Protein AF-A0A2H1KS12-F1 (afdb_monomer_lite)

Structure (mmCIF, N/CA/C/O backbone):
data_AF-A0A2H1KS12-F1
#
_entry.id   AF-A0A2H1KS12-F1
#
loop_
_atom_site.group_PDB
_atom_site.id
_atom_site.type_symbol
_atom_site.label_atom_id
_atom_site.label_alt_id
_atom_site.label_comp_id
_atom_site.label_asym_id
_atom_site.label_entity_id
_atom_site.label_seq_id
_atom_site.pdbx_PDB_ins_code
_atom_site.Cartn_x
_atom_site.Cartn_y
_atom_site.Cartn_z
_atom_site.occupancy
_atom_site.B_iso_or_equiv
_atom_site.auth_seq_id
_atom_site.auth_comp_id
_atom_site.auth_asym_id
_atom_site.auth_atom_id
_atom_site.pdbx_PDB_model_num
ATOM 1 N N . MET A 1 1 ? -5.986 -21.777 17.115 1.00 66.19 1 MET A N 1
ATOM 2 C CA . MET A 1 1 ? -7.158 -20.959 17.500 1.00 66.19 1 MET A CA 1
ATOM 3 C C . MET A 1 1 ? -6.676 -19.868 18.440 1.00 66.19 1 MET A C 1
ATOM 5 O O . MET A 1 1 ? -5.793 -20.159 19.234 1.00 66.19 1 MET A O 1
ATOM 9 N N . LEU A 1 2 ? -7.206 -18.647 18.327 1.00 82.69 2 LEU A N 1
ATOM 10 C CA . LEU A 1 2 ? -6.746 -17.470 19.086 1.00 82.69 2 LEU A CA 1
ATOM 11 C C . LEU A 1 2 ? -7.191 -17.451 20.563 1.00 82.69 2 LEU A C 1
ATOM 13 O O . LEU A 1 2 ? -6.762 -16.576 21.297 1.00 82.69 2 LEU A O 1
ATOM 17 N N . GLY A 1 3 ? -8.023 -18.404 21.002 1.00 87.94 3 GLY A N 1
ATOM 18 C CA . GLY A 1 3 ? -8.474 -18.482 22.397 1.00 87.94 3 GLY A CA 1
ATOM 19 C C . GLY A 1 3 ? -9.433 -17.360 22.808 1.00 87.94 3 GLY A C 1
ATOM 20 O O . GLY A 1 3 ? -9.468 -17.007 23.978 1.00 87.94 3 GLY A O 1
ATOM 21 N N . LEU A 1 4 ? -10.177 -16.796 21.849 1.00 91.75 4 LEU A N 1
ATOM 22 C CA . LEU A 1 4 ? -11.142 -15.722 22.089 1.00 91.75 4 LEU A CA 1
ATOM 23 C C . LEU A 1 4 ? -12.309 -16.217 22.953 1.00 91.75 4 LEU A C 1
ATOM 25 O O . LEU A 1 4 ? -12.839 -17.306 22.715 1.00 91.75 4 LEU A O 1
ATOM 29 N N . ASP A 1 5 ? -12.724 -15.391 23.908 1.00 93.19 5 ASP A N 1
ATOM 30 C CA . ASP A 1 5 ? -13.954 -15.570 24.674 1.00 93.19 5 ASP A CA 1
ATOM 31 C C . ASP A 1 5 ? -15.160 -15.213 23.782 1.00 93.19 5 ASP A C 1
ATOM 33 O O . ASP A 1 5 ? -15.263 -14.059 23.355 1.00 93.19 5 ASP A O 1
ATOM 37 N N . PRO A 1 6 ? -16.059 -16.162 23.458 1.00 92.38 6 PRO A N 1
ATOM 38 C CA . PRO A 1 6 ? -17.177 -15.914 22.547 1.00 92.38 6 PRO A CA 1
ATOM 39 C C . PRO A 1 6 ? -18.207 -14.916 23.093 1.00 92.38 6 PRO A C 1
ATOM 41 O O . PRO A 1 6 ? -18.980 -14.371 22.304 1.00 92.38 6 PRO A O 1
ATOM 44 N N . ASP A 1 7 ? -18.213 -14.653 24.403 1.00 93.19 7 ASP A N 1
ATOM 45 C CA . ASP A 1 7 ? -19.150 -13.724 25.042 1.00 93.19 7 ASP A CA 1
ATOM 46 C C . ASP A 1 7 ? -18.636 -12.271 25.040 1.00 93.19 7 ASP A C 1
ATOM 48 O O . ASP A 1 7 ? -19.350 -11.348 25.444 1.00 93.19 7 ASP A O 1
ATOM 52 N N . LYS A 1 8 ? -17.404 -12.040 24.565 1.00 93.50 8 LYS A N 1
ATOM 53 C CA . LYS A 1 8 ? -16.763 -10.720 24.520 1.00 93.50 8 LYS A CA 1
ATOM 54 C C . LYS A 1 8 ? -16.547 -10.228 23.096 1.00 93.50 8 LYS A C 1
ATOM 56 O O . LYS A 1 8 ? -16.206 -10.984 22.190 1.00 93.50 8 LYS A O 1
ATOM 61 N N . LYS A 1 9 ? -16.647 -8.909 22.923 1.00 95.69 9 LYS A N 1
ATOM 62 C CA . LYS A 1 9 ? -16.246 -8.236 21.682 1.00 95.69 9 LYS A CA 1
ATOM 63 C C . LYS A 1 9 ? -14.747 -8.363 21.450 1.00 95.69 9 LYS A C 1
ATOM 65 O O . LYS A 1 9 ? -13.971 -8.320 22.402 1.00 95.69 9 LYS A O 1
ATOM 70 N N . THR A 1 10 ? -14.339 -8.483 20.193 1.00 96.50 10 THR A N 1
ATOM 71 C CA . THR A 1 10 ? -12.926 -8.534 19.800 1.00 96.50 10 THR A CA 1
ATOM 72 C C . THR A 1 10 ? -12.442 -7.160 19.355 1.00 96.50 10 THR A C 1
ATOM 74 O O . THR A 1 10 ? -12.885 -6.634 18.336 1.00 96.50 10 THR A O 1
ATOM 77 N N . VAL A 1 11 ? -11.508 -6.584 20.105 1.00 97.06 11 VAL A N 1
ATOM 78 C CA . VAL A 1 11 ? -10.893 -5.283 19.829 1.00 97.06 11 VAL A CA 1
ATOM 79 C C . VAL A 1 11 ? -9.480 -5.515 19.312 1.00 97.06 11 VAL A C 1
ATOM 81 O O . VAL A 1 11 ? -8.649 -6.084 20.017 1.00 97.06 11 VAL A O 1
ATOM 84 N N . LEU A 1 12 ? -9.197 -5.076 18.088 1.00 96.56 12 LEU A N 1
ATOM 85 C CA . LEU A 1 12 ? -7.863 -5.163 17.499 1.00 96.56 12 LEU A CA 1
ATOM 86 C C . LEU A 1 12 ? -7.109 -3.855 17.702 1.00 96.56 12 LEU A C 1
ATOM 88 O O . LEU A 1 12 ? -7.505 -2.839 17.145 1.00 96.56 12 LEU A O 1
ATOM 92 N N . TYR A 1 13 ? -5.991 -3.893 18.418 1.00 94.50 13 TYR A N 1
ATOM 93 C CA . TYR A 1 13 ? -5.024 -2.804 18.468 1.00 94.50 13 TYR A CA 1
ATOM 94 C C . TYR A 1 13 ? -3.883 -3.063 17.479 1.00 94.50 13 TYR A C 1
ATOM 96 O O . TYR A 1 13 ? -3.117 -4.018 17.633 1.00 94.50 13 TYR A O 1
ATOM 104 N N . ALA A 1 14 ? -3.783 -2.222 16.448 1.00 92.94 14 ALA A N 1
ATOM 105 C CA . ALA A 1 14 ? -2.820 -2.354 15.354 1.00 92.94 14 ALA A CA 1
ATOM 106 C C . ALA A 1 14 ? -2.046 -1.040 15.106 1.00 92.94 14 ALA A C 1
ATOM 108 O O . ALA A 1 14 ? -2.235 -0.402 14.065 1.00 92.94 14 ALA A O 1
ATOM 109 N N . PRO A 1 15 ? -1.176 -0.609 16.041 1.00 88.69 15 PRO A N 1
ATOM 110 C CA . PRO A 1 15 ? -0.378 0.600 15.866 1.00 88.69 15 PRO A CA 1
ATOM 111 C C . PRO A 1 15 ? 0.738 0.399 14.833 1.00 88.69 15 PRO A C 1
ATOM 113 O O . PRO A 1 15 ? 1.292 -0.695 14.672 1.00 88.69 15 PRO A O 1
ATOM 116 N N . THR A 1 16 ? 1.124 1.473 14.148 1.00 84.50 16 THR A N 1
ATOM 117 C CA . THR A 1 16 ? 2.264 1.456 13.228 1.00 84.50 16 THR A CA 1
ATOM 118 C C . THR A 1 16 ? 3.591 1.503 13.977 1.00 84.50 16 THR A C 1
ATOM 120 O O . THR A 1 16 ? 3.748 2.094 15.043 1.00 84.50 16 THR A O 1
ATOM 123 N N . TRP A 1 17 ? 4.613 0.881 13.397 1.00 75.38 17 TRP A N 1
ATOM 124 C CA . TRP A 1 17 ? 5.947 0.917 13.979 1.00 75.38 17 TRP A CA 1
ATOM 125 C C . TRP A 1 17 ? 6.603 2.293 13.796 1.00 75.38 17 TRP A C 1
ATOM 127 O O . TRP A 1 17 ? 6.636 2.831 12.688 1.00 75.38 17 TRP A O 1
ATOM 137 N N . ARG A 1 18 ? 7.185 2.830 14.873 1.00 72.94 18 ARG A N 1
ATOM 138 C CA . ARG A 1 18 ? 7.996 4.053 14.853 1.00 72.94 18 ARG A CA 1
ATOM 139 C C . ARG A 1 18 ? 9.480 3.698 14.701 1.00 72.94 18 ARG A C 1
ATOM 141 O O . ARG A 1 18 ? 10.080 3.077 15.579 1.00 72.94 18 ARG A O 1
ATOM 148 N N . GLY A 1 19 ? 10.096 4.075 13.580 1.00 60.28 19 GLY A N 1
ATOM 149 C CA . GLY A 1 19 ? 11.550 3.985 13.426 1.00 60.28 19 GLY A CA 1
ATOM 150 C C . GLY A 1 19 ? 12.076 4.093 11.995 1.00 60.28 19 GLY A C 1
ATOM 151 O O . GLY A 1 19 ? 11.350 3.963 11.008 1.00 60.28 19 GLY A O 1
ATOM 152 N N . ASN A 1 20 ? 13.379 4.343 11.872 1.00 49.44 20 ASN A N 1
ATOM 153 C CA . ASN A 1 20 ? 14.103 4.292 10.600 1.00 49.44 20 ASN A CA 1
ATOM 154 C C . ASN A 1 20 ? 14.914 2.997 10.501 1.00 49.44 20 ASN A C 1
ATOM 156 O O . ASN A 1 20 ? 15.239 2.374 11.514 1.00 49.44 20 ASN A O 1
ATOM 160 N N . LYS A 1 21 ? 15.275 2.583 9.276 1.00 39.09 21 LYS A N 1
ATOM 161 C CA . LYS A 1 21 ? 16.243 1.495 9.056 1.00 39.09 21 LYS A CA 1
ATOM 162 C C . LYS A 1 21 ? 17.562 1.856 9.765 1.00 39.09 21 LYS A C 1
ATOM 164 O O . LYS A 1 21 ? 18.359 2.602 9.212 1.00 39.09 21 LYS A O 1
ATOM 169 N N . GLY A 1 22 ? 17.771 1.350 10.983 1.00 44.28 22 GLY A N 1
ATOM 170 C CA . GLY A 1 22 ? 19.000 1.528 11.773 1.00 44.28 22 GLY A CA 1
ATOM 171 C C . GLY A 1 22 ? 18.852 2.267 13.111 1.00 44.28 22 GLY A C 1
ATOM 172 O O . GLY A 1 22 ? 19.745 2.154 13.942 1.00 44.28 22 GLY A O 1
ATOM 173 N N . SER A 1 23 ? 17.737 2.957 13.364 1.00 44.91 23 SER A N 1
ATOM 174 C CA . SER A 1 23 ? 17.443 3.592 14.658 1.00 44.91 23 SER A CA 1
ATOM 175 C C . SER A 1 23 ? 15.944 3.500 14.943 1.00 44.91 23 SER A C 1
ATOM 177 O O . SER A 1 23 ? 15.133 4.316 14.503 1.00 44.91 23 SER A O 1
ATOM 179 N N . ALA A 1 24 ? 15.552 2.435 15.638 1.00 45.78 24 ALA A N 1
ATOM 180 C CA . ALA A 1 24 ? 14.197 2.307 16.145 1.00 45.78 24 ALA A CA 1
ATOM 181 C C . ALA A 1 24 ? 14.045 3.265 17.330 1.00 45.78 24 ALA A C 1
ATOM 183 O O . ALA A 1 24 ? 14.680 3.061 18.363 1.00 45.78 24 ALA A O 1
ATOM 184 N N . ARG A 1 25 ? 13.213 4.299 17.195 1.00 53.91 25 ARG A N 1
ATOM 185 C CA . ARG A 1 25 ? 12.681 5.020 18.353 1.00 53.91 25 ARG A CA 1
ATOM 186 C C . ARG A 1 25 ? 11.384 4.309 18.726 1.00 53.91 25 ARG A C 1
ATOM 188 O O . ARG A 1 25 ? 10.297 4.736 18.367 1.00 53.91 25 ARG A O 1
ATOM 195 N N . PHE A 1 26 ? 11.534 3.125 19.310 1.00 61.31 26 PHE A N 1
ATOM 196 C CA . PHE A 1 26 ? 10.412 2.366 19.841 1.00 61.31 26 PHE A CA 1
ATOM 197 C C . PHE A 1 26 ? 10.079 2.945 21.215 1.00 61.31 26 PHE A C 1
ATOM 199 O O . PHE A 1 26 ? 10.889 2.826 22.134 1.00 61.31 26 PHE A O 1
ATOM 206 N N . ASP A 1 27 ? 8.933 3.612 21.330 1.00 69.19 27 ASP A N 1
ATOM 207 C CA . ASP A 1 27 ? 8.445 4.126 22.608 1.00 69.19 27 ASP A CA 1
ATOM 208 C C . ASP A 1 27 ? 7.790 2.982 23.395 1.00 69.19 27 ASP A C 1
ATOM 210 O O . ASP A 1 27 ? 6.579 2.766 23.349 1.00 69.19 27 ASP A O 1
ATOM 214 N N . ALA A 1 28 ? 8.641 2.175 24.034 1.00 70.06 28 ALA A N 1
ATOM 215 C CA . ALA A 1 28 ? 8.208 1.045 24.848 1.00 70.06 28 ALA A CA 1
ATOM 216 C C . ALA A 1 28 ? 7.307 1.502 26.003 1.00 70.06 28 ALA A C 1
ATOM 218 O O . ALA A 1 28 ? 6.314 0.842 26.283 1.00 70.06 28 ALA A O 1
ATOM 219 N N . GLU A 1 29 ? 7.611 2.651 26.615 1.00 74.94 29 GLU A N 1
ATOM 220 C CA . GLU A 1 29 ? 6.835 3.197 27.731 1.00 74.94 29 GLU A CA 1
ATOM 221 C C . GLU A 1 29 ? 5.419 3.583 27.301 1.00 74.94 29 GLU A C 1
ATOM 223 O O . GLU A 1 29 ? 4.462 3.309 28.025 1.00 74.94 29 GLU A O 1
ATOM 228 N N . GLN A 1 30 ? 5.261 4.213 26.131 1.00 78.69 30 GLN A N 1
ATOM 229 C CA . GLN A 1 30 ? 3.931 4.514 25.606 1.00 78.69 30 GLN A CA 1
ATOM 230 C C . GLN A 1 30 ? 3.158 3.231 25.297 1.00 78.69 30 GLN A C 1
ATOM 232 O O . GLN A 1 30 ? 2.009 3.104 25.709 1.00 78.69 30 GLN A O 1
ATOM 237 N N . LEU A 1 31 ? 3.794 2.249 24.651 1.00 78.25 31 LEU A N 1
ATOM 238 C CA . LEU A 1 31 ? 3.130 0.981 24.353 1.00 78.25 31 LEU A CA 1
ATOM 239 C C . LEU A 1 31 ? 2.707 0.231 25.626 1.00 78.25 31 LEU A C 1
ATOM 241 O O . LEU A 1 31 ? 1.622 -0.341 25.659 1.00 78.25 31 LEU A O 1
ATOM 245 N N . GLU A 1 32 ? 3.536 0.228 26.670 1.00 78.44 32 GLU A N 1
ATOM 246 C CA . GLU A 1 32 ? 3.195 -0.365 27.968 1.00 78.44 32 GLU A CA 1
ATOM 247 C C . GLU A 1 32 ? 1.988 0.333 28.611 1.00 78.44 32 GLU A C 1
ATOM 249 O O . GLU A 1 32 ? 1.081 -0.345 29.094 1.00 78.44 32 GLU A O 1
ATOM 254 N N . LYS A 1 33 ? 1.920 1.672 28.561 1.00 83.19 33 LYS A N 1
ATOM 255 C CA . LYS A 1 33 ? 0.755 2.444 29.043 1.00 83.19 33 LYS A CA 1
ATOM 256 C C . LYS A 1 33 ? -0.513 2.139 28.251 1.00 83.19 33 LYS A C 1
ATOM 258 O O . LYS A 1 33 ? -1.595 2.029 28.836 1.00 83.19 33 LYS A O 1
ATOM 263 N N . ASP A 1 34 ? -0.387 1.998 26.935 1.00 85.19 34 ASP A N 1
ATOM 264 C CA . ASP A 1 34 ? -1.503 1.637 26.063 1.00 85.19 34 ASP A CA 1
ATOM 265 C C . ASP A 1 34 ? -2.008 0.237 26.402 1.00 85.19 34 ASP A C 1
ATOM 267 O O . ASP A 1 34 ? -3.204 0.044 26.598 1.00 85.19 34 ASP A O 1
ATOM 271 N N . ILE A 1 35 ? -1.095 -0.728 26.534 1.00 82.94 35 ILE A N 1
ATOM 272 C CA . ILE A 1 35 ? -1.399 -2.107 26.926 1.00 82.94 35 ILE A CA 1
ATOM 273 C C . ILE A 1 35 ? -2.111 -2.138 28.281 1.00 82.94 35 ILE A C 1
ATOM 275 O O . ILE A 1 35 ? -3.193 -2.719 28.368 1.00 82.94 35 ILE A O 1
ATOM 279 N N . ASP A 1 36 ? -1.572 -1.467 29.305 1.00 85.62 36 ASP A N 1
ATOM 280 C CA . ASP A 1 36 ? -2.198 -1.382 30.633 1.00 85.62 36 ASP A CA 1
ATOM 281 C C . ASP A 1 36 ? -3.618 -0.809 30.547 1.00 85.62 36 ASP A C 1
ATOM 283 O O . ASP A 1 36 ? -4.560 -1.346 31.132 1.00 85.62 36 ASP A O 1
ATOM 287 N N . SER A 1 37 ? -3.807 0.245 29.755 1.00 88.31 37 SER A N 1
ATOM 288 C CA . SER A 1 37 ? -5.120 0.863 29.558 1.00 88.31 37 SER A CA 1
ATOM 289 C C . SER A 1 37 ? -6.098 -0.074 28.850 1.00 88.31 37 SER A C 1
ATOM 291 O O . SER A 1 37 ? -7.245 -0.203 29.278 1.00 88.31 37 SER A O 1
ATOM 293 N N . LEU A 1 38 ? -5.646 -0.779 27.814 1.00 88.50 38 LEU A N 1
ATOM 294 C CA . LEU A 1 38 ? -6.475 -1.711 27.053 1.00 88.50 38 LEU A CA 1
ATOM 295 C C . LEU A 1 38 ? -6.851 -2.958 27.862 1.00 88.50 38 LEU A C 1
ATOM 297 O O . LEU A 1 38 ? -7.950 -3.475 27.679 1.00 88.50 38 LEU A O 1
ATOM 301 N N . THR A 1 39 ? -6.015 -3.411 28.803 1.00 86.56 39 THR A N 1
ATOM 302 C CA . THR A 1 39 ? -6.363 -4.551 29.679 1.00 86.56 39 THR A CA 1
ATOM 303 C C . THR A 1 39 ? -7.588 -4.291 30.566 1.00 86.56 39 THR A C 1
ATOM 305 O O . THR A 1 39 ? -8.219 -5.237 31.039 1.00 86.56 39 THR A O 1
ATOM 308 N N . LYS A 1 40 ? -7.964 -3.018 30.761 1.00 86.94 40 LYS A N 1
ATOM 309 C CA . LYS A 1 40 ? -9.145 -2.595 31.534 1.00 86.94 40 LYS A CA 1
ATOM 310 C C . LYS A 1 40 ? -10.453 -2.751 30.751 1.00 86.94 40 LYS A C 1
ATOM 312 O O . LYS A 1 40 ? -11.528 -2.619 31.336 1.00 86.94 40 LYS A O 1
ATOM 317 N N . LEU A 1 41 ? -10.384 -3.018 29.446 1.00 89.94 41 LEU A N 1
ATOM 318 C CA . LEU A 1 41 ? -11.556 -3.253 28.608 1.00 89.94 41 LEU A CA 1
ATOM 319 C C . LEU A 1 41 ? -12.184 -4.615 28.915 1.00 89.94 41 LEU A C 1
ATOM 321 O O . LEU A 1 41 ? -11.498 -5.631 29.029 1.00 89.94 41 LEU A O 1
ATOM 325 N N . ASN A 1 42 ? -13.515 -4.670 28.942 1.00 90.31 42 ASN A N 1
ATOM 326 C CA . ASN A 1 42 ? -14.243 -5.939 28.977 1.00 90.31 42 ASN A CA 1
ATOM 327 C C . ASN A 1 42 ? -14.371 -6.541 27.563 1.00 90.31 42 ASN A C 1
ATOM 329 O O . ASN A 1 42 ? -15.469 -6.699 27.033 1.00 90.31 42 ASN A O 1
ATOM 333 N N . ALA A 1 43 ? -13.233 -6.838 26.934 1.00 93.19 43 ALA A N 1
ATOM 334 C CA . ALA A 1 43 ? -13.138 -7.298 25.550 1.00 93.19 43 ALA A CA 1
ATOM 335 C C . ALA A 1 43 ? -12.018 -8.337 25.374 1.00 93.19 43 ALA A C 1
ATOM 337 O O . ALA A 1 43 ? -11.103 -8.429 26.193 1.00 93.19 43 ALA A O 1
ATOM 338 N N . ASN A 1 44 ? -12.065 -9.096 24.279 1.00 94.19 44 ASN A N 1
ATOM 339 C CA . ASN A 1 44 ? -10.887 -9.784 23.762 1.00 94.19 44 ASN A CA 1
ATOM 340 C C . ASN A 1 44 ? -9.986 -8.735 23.105 1.00 94.19 44 ASN A C 1
ATOM 342 O O . ASN A 1 44 ? -10.274 -8.284 21.996 1.00 94.19 44 ASN A O 1
ATOM 346 N N . VAL A 1 45 ? -8.911 -8.330 23.776 1.00 93.62 45 VAL A N 1
ATOM 347 C CA . VAL A 1 45 ? -7.949 -7.384 23.201 1.00 93.62 45 VAL A CA 1
ATOM 348 C C . VAL A 1 45 ? -6.898 -8.162 22.426 1.00 93.62 45 VAL A C 1
ATOM 350 O O . VAL A 1 45 ? -6.151 -8.955 22.996 1.00 93.62 45 VAL A O 1
ATOM 353 N N . VAL A 1 46 ? -6.837 -7.929 21.120 1.00 93.31 46 VAL A N 1
ATOM 354 C CA . VAL A 1 46 ? -5.852 -8.524 20.222 1.00 93.31 46 VAL A CA 1
ATOM 355 C C . VAL A 1 46 ? -4.836 -7.462 19.831 1.00 93.31 46 VAL A C 1
ATOM 357 O O . VAL A 1 46 ? -5.212 -6.406 19.333 1.00 93.31 46 VAL A O 1
ATOM 360 N N . PHE A 1 47 ? -3.550 -7.738 20.017 1.00 90.06 47 PHE A N 1
ATOM 361 C CA . PHE A 1 47 ? -2.472 -6.821 19.660 1.00 90.06 47 PHE A CA 1
ATOM 362 C C . PHE A 1 47 ? -1.709 -7.316 18.430 1.00 90.06 47 PHE A C 1
ATOM 364 O O . PHE A 1 47 ? -0.964 -8.299 18.488 1.00 90.06 47 PHE A O 1
ATOM 371 N N . GLN A 1 48 ? -1.874 -6.613 17.307 1.00 88.00 48 GLN A N 1
ATOM 372 C CA . GLN A 1 48 ? -1.158 -6.896 16.065 1.00 88.00 48 GLN A CA 1
ATOM 373 C C . GLN A 1 48 ? 0.173 -6.145 16.052 1.00 88.00 48 GLN A C 1
ATOM 375 O O . GLN A 1 48 ? 0.307 -5.051 15.505 1.00 88.00 48 GLN A O 1
ATOM 380 N N . ALA A 1 49 ? 1.185 -6.761 16.650 1.00 73.31 49 ALA A N 1
ATOM 381 C CA . ALA A 1 49 ? 2.530 -6.213 16.668 1.00 73.31 49 ALA A CA 1
ATOM 382 C C . ALA A 1 49 ? 3.255 -6.430 15.333 1.00 73.31 49 ALA A C 1
ATOM 384 O O . ALA A 1 49 ? 3.256 -7.526 14.764 1.00 73.31 49 ALA A O 1
ATOM 385 N N . HIS A 1 50 ? 4.013 -5.429 14.885 1.00 72.50 50 HIS A N 1
ATOM 386 C CA . HIS A 1 50 ? 5.028 -5.667 13.865 1.00 72.50 50 HIS A CA 1
ATOM 387 C C . HIS A 1 50 ? 6.118 -6.607 14.422 1.00 72.50 50 HIS A C 1
ATOM 389 O O . HIS A 1 50 ? 6.533 -6.480 15.574 1.00 72.50 50 HIS A O 1
ATOM 395 N N . HIS A 1 51 ? 6.650 -7.523 13.608 1.00 65.38 51 HIS A N 1
ATOM 396 C CA . HIS A 1 51 ? 7.623 -8.541 14.047 1.00 65.38 51 HIS A CA 1
ATOM 397 C C . HIS A 1 51 ? 8.884 -7.978 14.739 1.00 65.38 51 HIS A C 1
ATOM 399 O O . HIS A 1 51 ? 9.525 -8.670 15.531 1.00 65.38 51 HIS A O 1
ATOM 405 N N . ILE A 1 52 ? 9.253 -6.726 14.446 1.00 63.47 52 ILE A N 1
ATOM 406 C CA . ILE A 1 52 ? 10.347 -6.009 15.124 1.00 63.47 52 ILE A CA 1
ATOM 407 C C . ILE A 1 52 ? 9.944 -5.608 16.549 1.00 63.47 52 ILE A C 1
ATOM 409 O O . ILE A 1 52 ? 10.758 -5.747 17.463 1.00 63.47 52 ILE A O 1
ATOM 413 N N . MET A 1 53 ? 8.698 -5.161 16.744 1.00 66.00 53 MET A N 1
ATOM 414 C CA . MET A 1 53 ? 8.158 -4.785 18.053 1.00 66.00 53 MET A CA 1
ATOM 415 C C . MET A 1 53 ? 8.175 -5.994 18.974 1.00 66.00 53 MET A C 1
ATOM 417 O O . MET A 1 53 ? 8.788 -5.892 20.024 1.00 66.00 53 MET A O 1
ATOM 421 N N . LEU A 1 54 ? 7.681 -7.157 18.514 1.00 67.25 54 LEU A N 1
ATOM 422 C CA . LEU A 1 54 ? 7.667 -8.430 19.263 1.00 67.25 54 LEU A CA 1
ATOM 423 C C . LEU A 1 54 ? 9.017 -8.822 19.885 1.00 67.25 54 LEU A C 1
ATOM 425 O O . LEU A 1 54 ? 9.047 -9.552 20.868 1.00 67.25 54 LEU A O 1
ATOM 429 N N . ARG A 1 55 ? 10.151 -8.370 19.329 1.00 66.81 55 ARG A N 1
ATOM 430 C CA . ARG A 1 55 ? 11.484 -8.643 19.899 1.00 66.81 55 ARG A CA 1
ATOM 431 C C . ARG A 1 55 ? 11.806 -7.801 21.132 1.00 66.81 55 ARG A C 1
ATOM 433 O O . ARG A 1 55 ? 12.598 -8.256 21.945 1.00 66.81 55 ARG A O 1
ATOM 440 N N . HIS A 1 56 ? 11.231 -6.608 21.229 1.00 63.19 56 HIS A N 1
ATOM 441 C CA . HIS A 1 56 ? 11.496 -5.620 22.280 1.00 63.19 56 HIS A CA 1
ATOM 442 C C . HIS A 1 56 ? 10.561 -5.773 23.479 1.00 63.19 56 HIS A C 1
ATOM 444 O O . HIS A 1 56 ? 10.790 -5.165 24.512 1.00 63.19 56 HIS A O 1
ATOM 450 N N . ILE A 1 57 ? 9.523 -6.591 23.332 1.00 63.75 57 ILE A N 1
ATOM 451 C CA . ILE A 1 57 ? 8.434 -6.727 24.298 1.00 63.75 57 ILE A CA 1
ATOM 452 C C . ILE A 1 57 ? 8.290 -8.169 24.814 1.00 63.75 57 ILE A C 1
ATOM 454 O O . ILE A 1 57 ? 7.313 -8.509 25.461 1.00 63.75 57 ILE A O 1
ATOM 458 N N . LYS A 1 58 ? 9.283 -9.033 24.551 1.00 62.62 58 LYS A N 1
ATOM 459 C CA . LYS A 1 58 ? 9.257 -10.459 24.929 1.00 62.62 58 LYS A CA 1
ATOM 460 C C . LYS A 1 58 ? 9.057 -10.717 26.424 1.00 62.62 58 LYS A C 1
ATOM 462 O O . LYS A 1 58 ? 8.566 -11.787 26.764 1.00 62.62 58 LYS A O 1
ATOM 467 N N . ASP A 1 59 ? 9.449 -9.765 27.264 1.00 62.84 59 ASP A N 1
ATOM 468 C CA . ASP A 1 59 ? 9.431 -9.885 28.723 1.00 62.84 59 ASP A CA 1
ATOM 469 C C . ASP A 1 59 ? 8.312 -9.045 29.376 1.00 62.84 59 ASP A C 1
ATOM 471 O O . ASP A 1 59 ? 8.275 -8.918 30.598 1.00 62.84 59 ASP A O 1
ATOM 475 N N . VAL A 1 60 ? 7.403 -8.462 28.580 1.00 62.72 60 VAL A N 1
ATOM 476 C CA . VAL A 1 60 ? 6.252 -7.700 29.088 1.00 62.72 60 VAL A CA 1
ATOM 477 C C . VAL A 1 60 ? 5.142 -8.675 29.487 1.00 62.72 60 VAL A C 1
ATOM 479 O O . VAL A 1 60 ? 4.760 -9.543 28.703 1.00 62.72 60 VAL A O 1
ATOM 482 N N . ASP A 1 61 ? 4.613 -8.536 30.705 1.00 63.12 61 ASP A N 1
ATOM 483 C CA . ASP A 1 61 ? 3.384 -9.224 31.104 1.00 63.12 61 ASP A CA 1
ATOM 484 C C . ASP A 1 61 ? 2.190 -8.516 30.460 1.00 63.12 61 ASP A C 1
ATOM 486 O O . ASP A 1 61 ? 1.792 -7.421 30.849 1.00 63.12 61 ASP A O 1
ATOM 490 N N . TYR A 1 62 ? 1.646 -9.142 29.426 1.00 66.00 62 TYR A N 1
ATOM 491 C CA . TYR A 1 62 ? 0.520 -8.625 28.657 1.00 66.00 62 TYR A CA 1
ATOM 492 C C . TYR A 1 62 ? -0.839 -8.852 29.316 1.00 66.00 62 TYR A C 1
ATOM 494 O O . TYR A 1 62 ? -1.864 -8.483 28.732 1.00 66.00 62 TYR A O 1
ATOM 502 N N . GLY A 1 63 ? -0.877 -9.506 30.480 1.00 69.25 63 GLY A N 1
ATOM 503 C CA . GLY A 1 63 ? -2.118 -9.895 31.133 1.00 69.25 63 GLY A CA 1
ATOM 504 C C . GLY A 1 63 ? -3.022 -10.699 30.193 1.00 69.25 63 GLY A C 1
ATOM 505 O O . GLY A 1 63 ? -2.695 -11.813 29.790 1.00 69.25 63 GLY A O 1
ATOM 506 N N . SER A 1 64 ? -4.178 -10.128 29.848 1.00 75.75 64 SER A N 1
ATOM 507 C CA . SER A 1 64 ? -5.210 -10.736 28.998 1.00 75.75 64 SER A CA 1
ATOM 508 C C . SER A 1 64 ? -5.086 -10.426 27.497 1.00 75.75 64 SER A C 1
ATOM 510 O O . SER A 1 64 ? -5.949 -10.858 26.730 1.00 75.75 64 SER A O 1
ATOM 512 N N . ILE A 1 65 ? -4.057 -9.693 27.049 1.00 86.00 65 ILE A N 1
ATOM 513 C CA . ILE A 1 65 ? -3.897 -9.357 25.625 1.00 86.00 65 ILE A CA 1
ATOM 514 C C . ILE A 1 65 ? -3.440 -10.574 24.818 1.00 86.00 65 ILE A C 1
ATOM 516 O O . ILE A 1 65 ? -2.494 -11.284 25.159 1.00 86.00 65 ILE A O 1
ATOM 520 N N . ILE A 1 66 ? -4.094 -10.770 23.679 1.00 88.75 66 ILE A N 1
ATOM 521 C CA . ILE A 1 66 ? -3.843 -11.859 22.744 1.00 88.75 66 ILE A CA 1
ATOM 522 C C . ILE A 1 66 ? -2.932 -11.350 21.630 1.00 88.75 66 ILE A C 1
ATOM 524 O O . ILE A 1 66 ? -3.283 -10.432 20.892 1.00 88.75 66 ILE A O 1
ATOM 528 N N . VAL A 1 67 ? -1.772 -11.978 21.457 1.00 87.56 67 VAL A N 1
ATOM 529 C CA . VAL A 1 67 ? -0.881 -11.714 20.320 1.00 87.56 67 VAL A CA 1
ATOM 530 C C . VAL A 1 67 ? -1.078 -12.818 19.277 1.00 87.56 67 VAL A C 1
ATOM 532 O O . VAL A 1 67 ? -0.774 -13.981 19.567 1.00 87.56 67 VAL A O 1
ATOM 535 N N . PRO A 1 68 ? -1.579 -12.506 18.066 1.00 88.00 68 PRO A N 1
ATOM 536 C CA . PRO A 1 68 ? -1.755 -13.506 17.023 1.00 88.00 68 PRO A CA 1
ATOM 537 C C . PRO A 1 68 ? -0.419 -14.159 16.640 1.00 88.00 68 PRO A C 1
ATOM 539 O O . PRO A 1 68 ? 0.597 -13.468 16.515 1.00 88.00 68 PRO A O 1
ATOM 542 N N . PRO A 1 69 ? -0.381 -15.485 16.417 1.00 84.44 69 PRO A N 1
ATOM 543 C CA . PRO A 1 69 ? 0.827 -16.131 15.931 1.00 84.44 69 PRO A CA 1
ATOM 544 C C . PRO A 1 69 ? 1.135 -15.674 14.493 1.00 84.44 69 PRO A C 1
ATOM 546 O O . PRO A 1 69 ? 0.206 -15.387 13.736 1.00 84.44 69 PRO A O 1
ATOM 549 N N . PRO A 1 70 ? 2.412 -15.694 14.055 1.00 82.12 70 PRO A N 1
ATOM 550 C CA . PRO A 1 70 ? 2.812 -15.219 12.723 1.00 82.12 70 PRO A CA 1
ATOM 551 C C . PRO A 1 70 ? 2.131 -15.918 11.537 1.00 82.12 70 PRO A C 1
ATOM 553 O O . PRO A 1 70 ? 2.209 -15.433 10.415 1.00 82.12 70 PRO A O 1
ATOM 556 N N . SER A 1 71 ? 1.515 -17.079 11.765 1.00 86.56 71 SER A N 1
ATOM 557 C CA . SER A 1 71 ? 0.779 -17.836 10.754 1.00 86.56 71 SER A CA 1
ATOM 558 C C . SER A 1 71 ? -0.629 -17.301 10.480 1.00 86.56 71 SER A C 1
ATOM 560 O O . SER A 1 71 ? -1.247 -17.746 9.520 1.00 86.56 71 SER A O 1
ATOM 562 N N . VAL A 1 72 ? -1.168 -16.418 11.329 1.00 88.31 72 VAL A N 1
ATOM 563 C CA . VAL A 1 72 ? -2.498 -15.830 11.122 1.00 88.31 72 VAL A CA 1
ATOM 564 C C . VAL A 1 72 ? -2.405 -14.738 10.066 1.00 88.31 72 VAL A C 1
ATOM 566 O O . VAL A 1 72 ? -1.643 -13.782 10.207 1.00 88.31 72 VAL A O 1
ATOM 569 N N . VAL A 1 73 ? -3.200 -14.882 9.007 1.00 89.75 73 VAL A N 1
ATOM 570 C CA . VAL A 1 73 ? -3.309 -13.885 7.940 1.00 89.75 73 VAL A CA 1
ATOM 571 C C . VAL A 1 73 ? -4.137 -12.703 8.444 1.00 89.75 73 VAL A C 1
ATOM 573 O O . VAL A 1 73 ? -5.211 -12.892 9.013 1.00 89.75 73 VAL A O 1
ATOM 576 N N . THR A 1 74 ? -3.668 -11.475 8.212 1.00 90.56 74 THR A N 1
ATOM 577 C CA . THR A 1 74 ? -4.331 -10.249 8.691 1.00 90.56 74 THR A CA 1
ATOM 578 C C . THR A 1 74 ? -5.803 -10.175 8.279 1.00 90.56 74 THR A C 1
ATOM 580 O O . THR A 1 74 ? -6.649 -9.890 9.116 1.00 90.56 74 THR A O 1
ATOM 583 N N . ASN A 1 75 ? -6.140 -10.485 7.025 1.00 90.06 75 ASN A N 1
ATOM 584 C CA . ASN A 1 75 ? -7.523 -10.423 6.541 1.00 90.06 75 ASN A CA 1
ATOM 585 C C . ASN A 1 75 ? -8.440 -11.449 7.230 1.00 90.06 75 ASN A C 1
ATOM 587 O O . ASN A 1 75 ? -9.605 -11.152 7.477 1.00 90.06 75 ASN A O 1
ATOM 591 N N . GLU A 1 76 ? -7.921 -12.627 7.595 1.00 92.12 76 GLU A N 1
ATOM 592 C CA . GLU A 1 76 ? -8.674 -13.606 8.392 1.00 92.12 76 GLU A CA 1
ATOM 593 C C . GLU A 1 76 ? -8.888 -13.109 9.824 1.00 92.12 76 GLU A C 1
ATOM 595 O O . GLU A 1 76 ? -9.965 -13.294 10.389 1.00 92.12 76 GLU A O 1
ATOM 600 N N . LEU A 1 77 ? -7.888 -12.437 10.404 1.00 93.81 77 LEU A N 1
ATOM 601 C CA . LEU A 1 77 ? -8.030 -11.803 11.710 1.00 93.81 77 LEU A CA 1
ATOM 602 C C . LEU A 1 77 ? -9.105 -10.711 11.677 1.00 93.81 77 LEU A C 1
ATOM 604 O O . LEU A 1 77 ? -9.988 -10.711 12.527 1.00 93.81 77 LEU A O 1
ATOM 608 N N . LEU A 1 78 ? -9.077 -9.818 10.682 1.00 95.31 78 LEU A N 1
ATOM 609 C CA . LEU A 1 78 ? -10.058 -8.735 10.547 1.00 95.31 78 LEU A CA 1
ATOM 610 C C . LEU A 1 78 ? -11.506 -9.249 10.469 1.00 95.31 78 LEU A C 1
ATOM 612 O O . LEU A 1 78 ? -12.416 -8.569 10.939 1.00 95.31 78 LEU A O 1
ATOM 616 N N . ALA A 1 79 ? -11.732 -10.464 9.957 1.00 93.50 79 ALA A N 1
ATOM 617 C CA . ALA A 1 79 ? -13.065 -11.065 9.889 1.00 93.50 79 ALA A CA 1
ATOM 618 C C . ALA A 1 79 ? -13.701 -11.309 11.273 1.00 93.50 79 ALA A C 1
ATOM 620 O O . ALA A 1 79 ? -14.926 -11.251 11.404 1.00 93.50 79 ALA A O 1
ATOM 621 N N . VAL A 1 80 ? -12.889 -11.547 12.310 1.00 94.75 80 VAL A N 1
ATOM 622 C CA . VAL A 1 80 ? -13.361 -11.799 13.686 1.00 94.75 80 VAL A CA 1
ATOM 623 C C . VAL A 1 80 ? -13.272 -10.573 14.598 1.00 94.75 80 VAL A C 1
ATOM 625 O O . VAL A 1 80 ? -13.634 -10.656 15.766 1.00 94.75 80 VAL A O 1
ATOM 628 N N . VAL A 1 81 ? -12.807 -9.433 14.085 1.00 97.19 81 VAL A N 1
ATOM 629 C CA . VAL A 1 81 ? -12.669 -8.184 14.847 1.00 97.19 81 VAL A CA 1
ATOM 630 C C . VAL A 1 81 ? -13.994 -7.433 14.867 1.00 97.19 81 VAL A C 1
ATOM 632 O O . VAL A 1 81 ? -14.639 -7.279 13.833 1.00 97.19 81 VAL A O 1
ATOM 635 N N . ASP A 1 82 ? -14.409 -6.955 16.037 1.00 97.69 82 ASP A N 1
ATOM 636 C CA . ASP A 1 82 ? -15.600 -6.124 16.236 1.00 97.69 82 ASP A CA 1
ATOM 637 C C . ASP A 1 82 ? -15.286 -4.625 16.217 1.00 97.69 82 ASP A C 1
ATOM 639 O O . ASP A 1 82 ? -16.145 -3.843 15.824 1.00 97.69 82 ASP A O 1
ATOM 643 N N . LEU A 1 83 ? -14.075 -4.224 16.616 1.00 98.12 83 LEU A N 1
ATOM 644 C CA . LEU A 1 83 ? -13.613 -2.834 16.611 1.00 98.12 83 LEU A CA 1
ATOM 645 C C . LEU A 1 83 ? -12.112 -2.770 16.315 1.00 98.12 83 LEU A C 1
ATOM 647 O O . LEU A 1 83 ? -11.329 -3.515 16.908 1.00 98.12 83 LEU A O 1
ATOM 651 N N . LEU A 1 84 ? -11.706 -1.854 15.437 1.00 98.25 84 LEU A N 1
ATOM 652 C CA . LEU A 1 84 ? -10.301 -1.590 15.125 1.00 98.25 84 LEU A CA 1
ATOM 653 C C . LEU A 1 84 ? -9.811 -0.324 15.840 1.00 98.25 84 LEU A C 1
ATOM 655 O O . LEU A 1 84 ? -10.388 0.746 15.676 1.00 98.25 84 LEU A O 1
ATOM 659 N N . ILE A 1 85 ? -8.701 -0.433 16.561 1.00 97.38 85 ILE A N 1
ATOM 660 C CA . ILE A 1 85 ? -7.887 0.683 17.041 1.00 97.38 85 ILE A CA 1
ATOM 661 C C . ILE A 1 85 ? -6.638 0.738 16.163 1.00 97.38 85 ILE A C 1
ATOM 663 O O . ILE A 1 85 ? -5.838 -0.202 16.135 1.00 97.38 85 ILE A O 1
ATOM 667 N N . SER A 1 86 ? -6.463 1.839 15.445 1.00 94.75 86 SER A N 1
ATOM 668 C CA . SER A 1 86 ? -5.341 2.041 14.525 1.00 94.75 86 SER A CA 1
ATOM 669 C C . SER A 1 86 ? -4.838 3.477 14.627 1.00 94.75 86 SER A C 1
ATOM 671 O O . SER A 1 86 ? -5.550 4.357 15.095 1.00 94.75 86 SER A O 1
ATOM 673 N N . ASP A 1 87 ? -3.617 3.734 14.175 1.00 91.56 87 ASP A N 1
ATOM 674 C CA . ASP A 1 87 ? -3.069 5.085 14.058 1.00 91.56 87 ASP A CA 1
ATOM 675 C C . ASP A 1 87 ? -3.037 5.531 12.582 1.00 91.56 87 ASP A C 1
ATOM 677 O O . ASP A 1 87 ? -4.079 5.872 12.016 1.00 91.56 87 ASP A O 1
ATOM 681 N N . TYR A 1 88 ? -1.873 5.452 11.938 1.00 89.62 88 TYR A N 1
ATOM 682 C CA . TYR A 1 88 ? -1.586 5.825 10.552 1.00 89.62 88 TYR A CA 1
ATOM 683 C C . TYR A 1 88 ? -1.475 4.601 9.625 1.00 89.62 88 TYR A C 1
ATOM 685 O O . TYR A 1 88 ? -1.012 4.710 8.489 1.00 89.62 88 TYR A O 1
ATOM 693 N N . SER A 1 89 ? -1.850 3.413 10.110 1.00 89.81 89 SER A N 1
ATOM 694 C CA . SER A 1 89 ? -1.805 2.169 9.335 1.00 89.81 89 SER A CA 1
ATOM 695 C C . SER A 1 89 ? -2.831 2.171 8.206 1.00 89.81 89 SER A C 1
ATOM 697 O O . SER A 1 89 ? -3.981 2.544 8.412 1.00 89.81 89 SER A O 1
ATOM 699 N N . SER A 1 90 ? -2.468 1.641 7.037 1.00 92.69 90 SER A N 1
ATOM 700 C CA . SER A 1 90 ? -3.419 1.416 5.941 1.00 92.69 90 SER A CA 1
ATOM 701 C C . SER A 1 90 ? -4.467 0.340 6.253 1.00 92.69 90 SER A C 1
ATOM 703 O O . SER A 1 90 ? -5.430 0.214 5.507 1.00 92.69 90 SER A O 1
ATOM 705 N N . ILE A 1 91 ? -4.316 -0.415 7.348 1.00 94.50 91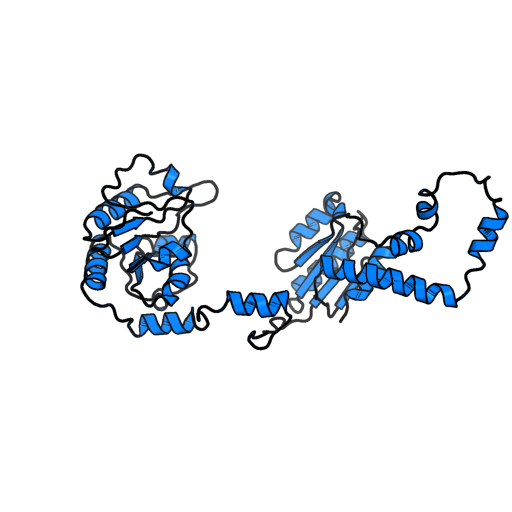 ILE A N 1
ATOM 706 C CA . ILE A 1 91 ? -5.231 -1.504 7.727 1.00 94.50 91 ILE A CA 1
ATOM 707 C C . ILE A 1 91 ? -6.681 -1.037 7.918 1.00 94.50 91 ILE A C 1
ATOM 709 O O . ILE A 1 91 ? -7.610 -1.826 7.756 1.00 94.50 91 ILE A O 1
ATOM 713 N N . PHE A 1 92 ? -6.905 0.244 8.239 1.00 95.56 92 PHE A N 1
ATOM 714 C CA . PHE A 1 92 ? -8.268 0.757 8.357 1.00 95.56 92 PHE A CA 1
ATOM 715 C C . PHE A 1 92 ? -8.988 0.778 7.000 1.00 95.56 92 PHE A C 1
ATOM 717 O O . PHE A 1 92 ? -10.206 0.630 6.987 1.00 95.56 92 PHE A O 1
ATOM 724 N N . PHE A 1 93 ? -8.271 0.905 5.872 1.00 95.75 93 PHE A N 1
ATOM 725 C CA . PHE A 1 93 ? -8.877 0.793 4.542 1.00 95.75 93 PHE A CA 1
ATOM 726 C C . PHE A 1 93 ? -9.437 -0.610 4.312 1.00 95.75 93 PHE A C 1
ATOM 728 O O . PHE A 1 93 ? -10.582 -0.735 3.894 1.00 95.75 93 PHE A O 1
ATOM 735 N N . ASP A 1 94 ? -8.683 -1.651 4.677 1.00 94.69 94 ASP A N 1
ATOM 736 C CA . ASP A 1 94 ? -9.146 -3.040 4.577 1.00 94.69 94 ASP A CA 1
ATOM 737 C C . ASP A 1 94 ? -10.348 -3.296 5.505 1.00 94.69 94 ASP A C 1
ATOM 739 O O . ASP A 1 94 ? -11.277 -4.033 5.173 1.00 94.69 94 ASP A O 1
ATOM 743 N N . PHE A 1 95 ? -10.354 -2.670 6.687 1.00 96.56 95 PHE A N 1
ATOM 744 C CA . PHE A 1 95 ? -11.420 -2.849 7.670 1.00 96.56 95 PHE A CA 1
ATOM 745 C C . PHE A 1 95 ? -12.699 -2.060 7.348 1.00 96.56 95 PHE A C 1
ATOM 747 O O . PHE A 1 95 ? -13.775 -2.461 7.796 1.00 96.56 95 PHE A O 1
ATOM 754 N N . LEU A 1 96 ? -12.628 -0.993 6.538 1.00 95.62 96 LEU A N 1
ATOM 755 C CA . LEU A 1 96 ? -13.797 -0.205 6.111 1.00 95.62 96 LEU A CA 1
ATOM 756 C C . LEU A 1 96 ? -14.875 -1.066 5.439 1.00 95.62 96 LEU A C 1
ATOM 758 O O . LEU A 1 96 ? -16.065 -0.782 5.592 1.00 95.62 96 LEU A O 1
ATOM 762 N N . ALA A 1 97 ? -14.488 -2.132 4.732 1.00 92.62 97 ALA A N 1
ATOM 763 C CA . ALA A 1 97 ? -15.421 -3.057 4.087 1.00 92.62 97 ALA A CA 1
ATOM 764 C C . ALA A 1 97 ? -16.365 -3.755 5.088 1.00 92.62 97 ALA A C 1
ATOM 766 O O . ALA A 1 97 ? -17.465 -4.167 4.727 1.00 92.62 97 ALA A O 1
ATOM 767 N N . THR A 1 98 ? -15.975 -3.853 6.363 1.00 93.81 98 THR A N 1
ATOM 768 C CA . THR A 1 98 ? -16.783 -4.507 7.405 1.00 93.81 98 THR A CA 1
ATOM 769 C C . THR A 1 98 ? -17.926 -3.635 7.932 1.00 93.81 98 THR A C 1
ATOM 771 O O . THR A 1 98 ? -18.864 -4.162 8.529 1.00 93.81 98 THR A O 1
ATOM 774 N N . GLY A 1 99 ? -17.843 -2.308 7.767 1.00 95.12 99 GLY A N 1
ATOM 775 C CA . GLY A 1 99 ? -18.777 -1.357 8.379 1.00 95.12 99 GLY A CA 1
ATOM 776 C C . GLY A 1 99 ? -18.724 -1.312 9.914 1.00 95.12 99 GLY A C 1
ATOM 777 O O . GLY A 1 99 ? -19.652 -0.804 10.542 1.00 95.12 99 GLY A O 1
ATOM 778 N N . LYS A 1 100 ? -17.672 -1.863 10.528 1.00 97.31 100 LYS A N 1
ATOM 779 C CA . LYS A 1 100 ? -17.472 -1.914 11.984 1.00 97.31 100 LYS A CA 1
ATOM 780 C C . LYS A 1 100 ? -16.696 -0.689 12.496 1.00 97.31 100 LYS A C 1
ATOM 782 O O . LYS A 1 100 ? -15.986 -0.049 11.714 1.00 97.31 100 LYS A O 1
ATOM 787 N N . PRO A 1 101 ? -16.818 -0.336 13.788 1.00 98.00 101 PRO A N 1
ATOM 788 C CA . PRO A 1 101 ? -16.201 0.867 14.339 1.00 98.00 101 PRO A CA 1
ATOM 789 C C . PRO A 1 101 ? -14.672 0.866 14.217 1.00 98.00 101 PRO A C 1
ATOM 791 O O . PRO A 1 101 ? -14.007 -0.148 14.437 1.00 98.00 101 PRO A O 1
ATOM 794 N N . ILE A 1 102 ? -14.128 2.044 13.905 1.00 98.31 102 ILE A N 1
ATOM 795 C CA . ILE A 1 102 ? -12.692 2.336 13.851 1.00 98.31 102 ILE A CA 1
ATOM 796 C C . ILE A 1 102 ? -12.428 3.498 14.806 1.00 98.31 102 ILE A C 1
ATOM 798 O O . ILE A 1 102 ? -13.091 4.526 14.696 1.00 98.31 102 ILE A O 1
ATOM 802 N N . VAL A 1 103 ? -11.465 3.349 15.712 1.00 98.06 103 VAL A N 1
ATOM 803 C CA . VAL A 1 103 ? -10.963 4.425 16.575 1.00 98.06 103 VAL A CA 1
ATOM 804 C C . VAL A 1 103 ? -9.536 4.755 16.155 1.00 98.06 103 VAL A C 1
ATOM 806 O O . VAL A 1 103 ? -8.661 3.884 16.160 1.00 98.06 103 VAL A O 1
ATOM 809 N N . HIS A 1 104 ? -9.293 6.015 15.802 1.00 97.56 104 HIS A N 1
ATOM 810 C CA . HIS A 1 104 ? -7.958 6.491 15.461 1.00 97.56 104 HIS A CA 1
ATOM 811 C C . HIS A 1 104 ? -7.241 7.023 16.700 1.00 97.56 104 HIS A C 1
ATOM 813 O O . HIS A 1 104 ? -7.588 8.092 17.205 1.00 97.56 104 HIS A O 1
ATOM 819 N N . TYR A 1 105 ? -6.228 6.297 17.173 1.00 95.56 105 TYR A N 1
ATOM 820 C CA . TYR A 1 105 ? -5.432 6.697 18.332 1.00 95.56 105 TYR A CA 1
ATOM 821 C C . TYR A 1 105 ? -4.164 7.436 17.892 1.00 95.56 105 TYR A C 1
ATOM 823 O O . TYR A 1 105 ? -3.159 6.822 17.540 1.00 95.56 105 TYR A O 1
ATOM 831 N N . LEU A 1 106 ? -4.229 8.769 17.859 1.00 94.00 106 LEU A N 1
ATOM 832 C CA . LEU A 1 106 ? -3.209 9.642 17.260 1.00 94.00 106 LEU A CA 1
ATOM 833 C C . LEU A 1 106 ? -2.463 10.456 18.329 1.00 94.00 106 LEU A C 1
ATOM 835 O O . LEU A 1 106 ? -2.419 11.687 18.266 1.00 94.00 106 LEU A O 1
ATOM 839 N N . TYR A 1 107 ? -1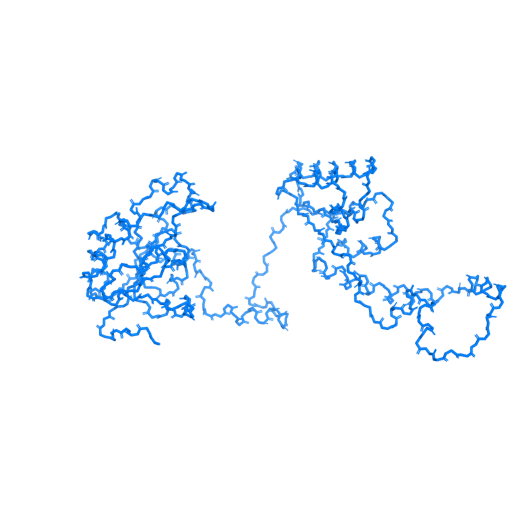.904 9.774 19.330 1.00 90.00 107 TYR A N 1
ATOM 840 C CA . TYR A 1 107 ? -1.229 10.394 20.481 1.00 90.00 107 TYR A CA 1
ATOM 841 C C . TYR A 1 107 ? -0.002 11.248 20.102 1.00 90.00 107 TYR A C 1
ATOM 843 O O . TYR A 1 107 ? 0.371 12.156 20.841 1.00 90.00 107 TYR A O 1
ATOM 851 N N . ASP A 1 108 ? 0.608 10.993 18.941 1.00 89.31 108 ASP A N 1
ATOM 852 C CA . ASP A 1 108 ? 1.840 11.627 18.455 1.00 89.31 108 ASP A CA 1
ATOM 853 C C . ASP A 1 108 ? 1.676 12.356 17.108 1.00 89.31 108 ASP A C 1
ATOM 855 O O . ASP A 1 108 ? 2.646 12.512 16.365 1.00 89.31 108 ASP A O 1
ATOM 859 N N . TYR A 1 109 ? 0.458 12.810 16.786 1.00 89.88 109 TYR A N 1
ATOM 860 C CA . TYR A 1 109 ? 0.108 13.372 15.471 1.00 89.88 109 TYR A CA 1
ATOM 861 C C . TYR A 1 109 ? 1.088 14.412 14.931 1.00 89.88 109 TYR A C 1
ATOM 863 O O . TYR A 1 109 ? 1.548 14.278 13.799 1.00 89.88 109 TYR A O 1
ATOM 871 N N . ASP A 1 110 ? 1.411 15.436 15.722 1.00 88.12 110 ASP A N 1
ATOM 872 C CA . ASP A 1 110 ? 2.250 16.541 15.249 1.00 88.12 110 ASP A CA 1
ATOM 873 C C . ASP A 1 110 ? 3.671 16.056 14.924 1.00 88.12 110 ASP A C 1
ATOM 875 O O . ASP A 1 110 ? 4.214 16.379 13.867 1.00 88.12 110 ASP A O 1
ATOM 879 N N . ALA A 1 111 ? 4.237 15.198 15.781 1.00 86.12 111 ALA A N 1
ATOM 880 C CA . ALA A 1 111 ? 5.559 14.614 15.575 1.00 86.12 111 ALA A CA 1
ATOM 881 C C . ALA A 1 111 ? 5.586 13.666 14.364 1.00 86.12 111 ALA A C 1
ATOM 883 O O . ALA A 1 111 ? 6.526 13.698 13.567 1.00 86.12 111 ALA A O 1
ATOM 884 N N . TYR A 1 112 ? 4.546 12.843 14.192 1.00 85.50 112 TYR A N 1
ATOM 885 C CA . TYR A 1 112 ? 4.442 11.937 13.049 1.00 85.50 112 TYR A CA 1
ATOM 886 C C . TYR A 1 112 ? 4.302 12.708 11.731 1.00 85.50 112 TYR A C 1
ATOM 888 O O . TYR A 1 112 ? 4.978 12.387 10.750 1.00 85.50 112 TYR A O 1
ATOM 896 N N . ALA A 1 113 ? 3.459 13.745 11.706 1.00 87.19 113 ALA A N 1
ATOM 897 C CA . ALA A 1 113 ? 3.247 14.583 10.532 1.00 87.19 113 ALA A CA 1
ATOM 898 C C . ALA A 1 113 ? 4.531 15.306 10.099 1.00 87.19 113 ALA A C 1
ATOM 900 O O . ALA A 1 113 ? 4.812 15.372 8.903 1.00 87.19 113 ALA A O 1
ATOM 901 N N . GLU A 1 114 ? 5.326 15.796 11.053 1.00 85.94 114 GLU A N 1
ATOM 902 C CA . GLU A 1 114 ? 6.609 16.449 10.777 1.00 85.94 114 GLU A CA 1
ATOM 903 C C . GLU A 1 114 ? 7.670 15.463 10.255 1.00 85.94 114 GLU A C 1
ATOM 905 O O . GLU A 1 114 ? 8.385 15.775 9.301 1.00 85.94 114 GLU A O 1
ATOM 910 N N . GLU A 1 115 ? 7.767 14.260 10.833 1.00 82.06 115 GLU A N 1
ATOM 911 C CA . GLU A 1 115 ? 8.796 13.281 10.450 1.00 82.06 115 GLU A CA 1
ATOM 912 C C . GLU A 1 115 ? 8.470 12.547 9.137 1.00 82.06 115 GLU A C 1
ATOM 914 O O . GLU A 1 115 ? 9.365 12.281 8.328 1.00 82.06 115 GLU A O 1
ATOM 919 N N . ARG A 1 116 ? 7.206 12.156 8.938 1.00 79.56 116 ARG A N 1
ATOM 920 C CA . ARG A 1 116 ? 6.790 11.221 7.874 1.00 79.56 116 ARG A CA 1
ATOM 921 C C . ARG A 1 116 ? 5.905 11.840 6.807 1.00 79.56 116 ARG A C 1
ATOM 923 O O . ARG A 1 116 ? 5.832 11.292 5.706 1.00 79.56 116 ARG A O 1
ATOM 930 N N . GLY A 1 117 ? 5.255 12.957 7.120 1.00 83.19 117 GLY A N 1
ATOM 931 C CA . GLY A 1 117 ? 4.133 13.455 6.340 1.00 83.19 117 GLY A CA 1
ATOM 932 C C . GLY A 1 117 ? 2.895 12.567 6.485 1.00 83.19 117 GLY A C 1
ATOM 933 O O . GLY A 1 117 ? 2.954 11.420 6.931 1.00 83.19 117 GLY A O 1
ATOM 934 N N . LEU A 1 118 ? 1.749 13.114 6.096 1.00 85.81 118 LEU A N 1
ATOM 935 C CA . LEU A 1 118 ? 0.466 12.422 6.127 1.00 85.81 118 LEU A CA 1
ATOM 936 C C . LEU A 1 118 ? -0.149 12.428 4.735 1.00 85.81 118 LEU A C 1
ATOM 938 O O . LEU A 1 118 ? -0.080 13.423 4.017 1.00 85.81 118 LEU A O 1
ATOM 942 N N . LEU A 1 119 ? -0.748 11.298 4.364 1.00 84.50 119 LEU A N 1
ATOM 943 C CA . LEU A 1 119 ? -1.471 11.166 3.099 1.00 84.50 119 LEU A CA 1
ATOM 944 C C . LEU A 1 119 ? -2.904 11.695 3.188 1.00 84.50 119 LEU A C 1
ATOM 946 O O . LEU A 1 119 ? -3.471 12.053 2.161 1.00 84.50 119 LEU A O 1
ATOM 950 N N . LEU A 1 120 ? -3.479 11.702 4.392 1.00 89.44 120 LEU A N 1
ATOM 951 C CA . LEU A 1 120 ? -4.859 12.087 4.661 1.00 89.44 120 LEU A CA 1
ATOM 952 C C . LEU A 1 120 ? -4.924 13.114 5.786 1.00 89.44 120 LEU A C 1
ATOM 954 O O . LEU A 1 120 ? -4.184 13.014 6.771 1.00 89.44 120 LEU A O 1
ATOM 958 N N . ASP A 1 121 ? -5.875 14.033 5.674 1.00 89.81 121 ASP A N 1
ATOM 959 C CA . ASP A 1 121 ? -6.257 14.924 6.762 1.00 89.81 121 ASP A CA 1
ATOM 960 C C . ASP A 1 121 ? -7.107 14.188 7.813 1.00 89.81 121 ASP A C 1
ATOM 962 O O . ASP A 1 121 ? -7.883 13.279 7.508 1.00 89.81 121 ASP A O 1
ATOM 966 N N . LYS A 1 122 ? -7.059 14.642 9.076 1.00 91.06 122 LYS A N 1
ATOM 967 C CA . LYS A 1 122 ? -7.909 14.111 10.171 1.00 91.06 122 LYS A CA 1
ATOM 968 C C . LYS A 1 122 ? -9.409 14.114 9.836 1.00 91.06 122 LYS A C 1
ATOM 970 O O . LYS A 1 122 ? -10.173 13.285 10.334 1.00 91.06 122 LYS A O 1
ATOM 975 N N . SER A 1 123 ? -9.853 15.068 9.018 1.00 91.19 123 SER A N 1
ATOM 976 C CA . SER A 1 123 ? -11.249 15.187 8.584 1.00 91.19 123 SER A CA 1
ATOM 977 C C . SER A 1 123 ? -11.690 14.035 7.673 1.00 91.19 123 SER A C 1
ATOM 979 O O . SER A 1 123 ? -12.887 13.752 7.598 1.00 91.19 123 SER A O 1
ATOM 981 N N . GLU A 1 124 ? -10.739 13.353 7.031 1.00 92.94 124 GLU A N 1
ATOM 982 C CA . GLU A 1 124 ? -10.971 12.253 6.094 1.00 92.94 124 GLU A CA 1
ATOM 983 C C . GLU A 1 124 ? -10.995 10.879 6.769 1.00 92.94 124 GLU A C 1
ATOM 985 O O . GLU A 1 124 ? -11.508 9.925 6.186 1.00 92.94 124 GLU A O 1
ATOM 990 N N . LEU A 1 125 ? -10.466 10.771 7.992 1.00 95.31 125 LEU A N 1
ATOM 991 C CA . LEU A 1 125 ? -10.414 9.513 8.733 1.00 95.31 125 LEU A CA 1
ATOM 992 C C . LEU A 1 125 ? -11.816 9.082 9.210 1.00 95.31 125 LEU A C 1
ATOM 994 O O . LEU A 1 125 ? -12.529 9.903 9.799 1.00 95.31 125 LEU A O 1
ATOM 998 N N . PRO A 1 126 ? -12.239 7.824 8.992 1.00 96.00 126 PRO A N 1
ATOM 999 C CA . PRO A 1 126 ? -13.509 7.315 9.508 1.00 96.00 126 PRO A CA 1
ATOM 1000 C C . PRO A 1 126 ? -13.497 7.219 11.040 1.00 96.00 126 PRO A C 1
ATOM 1002 O O . PRO A 1 126 ? -12.487 6.879 11.635 1.00 96.00 126 PRO A O 1
ATOM 1005 N N . GLY A 1 127 ? -14.637 7.469 11.686 1.00 95.62 127 GLY A N 1
ATOM 1006 C CA . GLY A 1 127 ? -14.763 7.297 13.137 1.00 95.62 127 GLY A CA 1
ATOM 1007 C C . GLY A 1 127 ? -14.075 8.378 13.994 1.00 95.62 127 GLY A C 1
ATOM 1008 O O . GLY A 1 127 ? -13.623 9.413 13.474 1.00 95.62 127 GLY A O 1
ATOM 1009 N N . PRO A 1 128 ? -14.081 8.185 15.327 1.00 96.94 128 PRO A N 1
ATOM 1010 C CA . PRO A 1 128 ? -13.493 9.105 16.296 1.00 96.94 128 PRO A CA 1
ATOM 1011 C C . PRO A 1 128 ? -11.962 9.108 16.258 1.00 96.94 128 PRO A C 1
ATOM 1013 O O . PRO A 1 128 ? -11.311 8.111 15.941 1.00 96.94 128 PRO A O 1
ATOM 1016 N N . ILE A 1 129 ? -11.396 10.254 16.634 1.00 97.25 129 ILE A N 1
ATOM 1017 C CA . ILE A 1 129 ? -9.961 10.451 16.835 1.00 97.25 129 ILE A CA 1
ATOM 1018 C C . ILE A 1 129 ? -9.752 10.784 18.307 1.00 97.25 129 ILE A C 1
ATOM 1020 O O . ILE A 1 129 ? -10.365 11.725 18.809 1.00 97.25 129 ILE A O 1
ATOM 1024 N N . VAL A 1 130 ? -8.870 10.039 18.962 1.00 97.00 130 VAL A N 1
ATOM 1025 C CA . VAL A 1 130 ? -8.507 10.201 20.375 1.00 97.00 130 VAL A CA 1
ATOM 1026 C C . VAL A 1 130 ? -6.993 10.340 20.497 1.00 97.00 130 VAL A C 1
ATOM 1028 O O . VAL A 1 130 ? -6.250 9.828 19.652 1.00 97.00 130 VAL A O 1
ATOM 1031 N N . THR A 1 131 ? -6.515 11.055 21.513 1.00 94.69 131 THR A N 1
ATOM 1032 C CA . THR A 1 131 ? -5.072 11.312 21.700 1.00 94.69 131 THR A CA 1
ATOM 1033 C C . THR A 1 131 ? -4.558 10.857 23.058 1.00 94.69 131 THR A C 1
ATOM 1035 O O . THR A 1 131 ? -3.346 10.786 23.257 1.00 94.69 131 THR A O 1
ATOM 1038 N N . THR A 1 132 ? -5.449 10.473 23.972 1.00 92.88 132 THR A N 1
ATOM 1039 C CA . THR A 1 132 ? -5.089 9.933 25.289 1.00 92.88 132 THR A CA 1
ATOM 1040 C C . THR A 1 132 ? -5.634 8.520 25.493 1.00 92.88 132 THR A C 1
ATOM 1042 O O . THR A 1 132 ? -6.634 8.129 24.891 1.00 92.88 132 THR A O 1
ATOM 1045 N N . SER A 1 133 ? -4.977 7.736 26.349 1.00 92.00 133 SER A N 1
ATOM 1046 C CA . SER A 1 133 ? -5.406 6.365 26.650 1.00 92.00 133 SER A CA 1
ATOM 1047 C C . SER A 1 133 ? -6.760 6.331 27.382 1.00 92.00 133 SER A C 1
ATOM 1049 O O . SER A 1 133 ? -7.545 5.411 27.170 1.00 92.00 133 SER A O 1
ATOM 1051 N N . ASP A 1 134 ? -7.078 7.360 28.177 1.00 92.94 134 ASP A N 1
ATOM 1052 C CA . ASP A 1 134 ? -8.374 7.491 28.858 1.00 92.94 134 ASP A CA 1
ATOM 1053 C C . ASP A 1 134 ? -9.521 7.720 27.860 1.00 92.94 134 ASP A C 1
ATOM 1055 O O . ASP A 1 134 ? -10.553 7.050 27.933 1.00 92.94 134 ASP A O 1
ATOM 1059 N N . GLU A 1 135 ? -9.329 8.621 26.888 1.00 96.00 135 GLU A N 1
ATOM 1060 C CA . GLU A 1 135 ? -10.280 8.827 25.788 1.00 96.00 135 GLU A CA 1
ATOM 1061 C C . GLU A 1 135 ? -10.450 7.555 24.955 1.00 96.00 135 GLU A C 1
ATOM 1063 O O . GLU A 1 135 ? -11.571 7.203 24.594 1.00 96.00 135 GLU A O 1
ATOM 1068 N N . LEU A 1 136 ? -9.352 6.841 24.683 1.00 95.50 136 LEU A N 1
ATOM 1069 C CA . LEU A 1 136 ? -9.382 5.580 23.949 1.00 95.50 136 LEU A CA 1
ATOM 1070 C C . LEU A 1 136 ? -10.254 4.537 24.653 1.00 95.50 136 LEU A C 1
ATOM 1072 O O . LEU A 1 136 ? -11.135 3.951 24.027 1.00 95.50 136 LEU A O 1
ATOM 1076 N N . VAL A 1 137 ? -10.046 4.320 25.952 1.00 95.06 137 VAL A N 1
ATOM 1077 C CA . VAL A 1 137 ? -10.839 3.358 26.732 1.00 95.06 137 VAL A CA 1
ATOM 1078 C C . VAL A 1 137 ? -12.310 3.774 26.789 1.00 95.06 137 VAL A C 1
ATOM 1080 O O . VAL A 1 137 ? -13.192 2.927 26.625 1.00 95.06 137 VAL A O 1
ATOM 1083 N N . ALA A 1 138 ? -12.592 5.062 26.999 1.00 95.81 138 ALA A N 1
ATOM 1084 C CA . ALA A 1 138 ? -13.958 5.577 27.027 1.00 95.81 138 ALA A CA 1
ATOM 1085 C C . ALA A 1 138 ? -14.682 5.350 25.690 1.00 95.81 138 ALA A C 1
ATOM 1087 O O . ALA A 1 138 ? -15.802 4.836 25.676 1.00 95.81 138 ALA A O 1
ATOM 1088 N N . GLU A 1 139 ? -14.025 5.665 24.574 1.00 96.56 139 GLU A N 1
ATOM 1089 C CA . GLU A 1 139 ? -14.614 5.555 23.242 1.00 96.56 139 GLU A CA 1
ATOM 1090 C C . GLU A 1 139 ? -14.808 4.097 22.813 1.00 96.56 139 GLU A C 1
ATOM 1092 O O . GLU A 1 139 ? -15.849 3.742 22.262 1.00 96.56 139 GLU A O 1
ATOM 1097 N N . VAL A 1 140 ? -13.858 3.212 23.129 1.00 96.25 140 VAL A N 1
ATOM 1098 C CA . VAL A 1 140 ? -14.007 1.773 22.859 1.00 96.25 140 VAL A CA 1
ATOM 1099 C C . VAL A 1 140 ? -15.179 1.192 23.648 1.00 96.25 140 VAL A C 1
ATOM 1101 O O . VAL A 1 140 ? -15.990 0.463 23.077 1.00 96.25 140 VAL A O 1
ATOM 1104 N N . ASN A 1 141 ? -15.320 1.530 24.934 1.00 95.12 141 ASN A N 1
ATOM 1105 C CA . ASN A 1 141 ? -16.462 1.080 25.737 1.00 95.12 141 ASN A CA 1
ATOM 1106 C C . ASN A 1 141 ? -17.792 1.604 25.177 1.00 95.12 141 ASN A C 1
ATOM 1108 O O . ASN A 1 141 ? -18.756 0.849 25.095 1.00 95.12 141 ASN A O 1
ATOM 1112 N N . HIS A 1 142 ? -17.842 2.866 24.745 1.00 95.06 142 HIS A N 1
ATOM 1113 C CA . HIS A 1 142 ? -19.032 3.447 24.126 1.00 95.06 142 HIS A CA 1
ATOM 1114 C C . HIS A 1 142 ? -19.416 2.719 22.828 1.00 95.06 142 HIS A C 1
ATOM 1116 O O . HIS A 1 142 ? -20.560 2.296 22.672 1.00 95.06 142 HIS A O 1
ATOM 1122 N N . LEU A 1 143 ? -18.459 2.504 21.922 1.00 95.69 143 LEU A N 1
ATOM 1123 C CA . LEU A 1 143 ? -18.706 1.882 20.616 1.00 95.69 143 LEU A CA 1
ATOM 1124 C C . LEU A 1 143 ? -18.975 0.373 20.679 1.00 95.69 143 LEU A C 1
ATOM 1126 O O . LEU A 1 143 ? -19.477 -0.194 19.708 1.00 95.69 143 LEU A O 1
ATOM 1130 N N . THR A 1 144 ? -18.634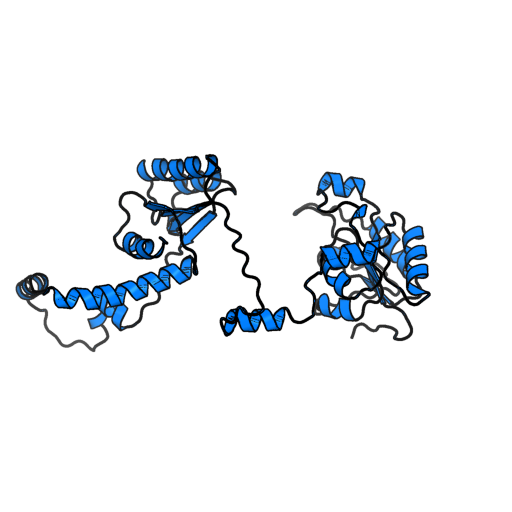 -0.284 21.790 1.00 93.62 144 THR A N 1
ATOM 1131 C CA . THR A 1 144 ? -18.869 -1.723 22.000 1.00 93.62 144 THR A CA 1
ATOM 1132 C C . THR A 1 144 ? -20.072 -2.030 22.892 1.00 93.62 144 THR A C 1
ATOM 1134 O O . THR A 1 144 ? -20.471 -3.194 22.958 1.00 93.62 144 THR A O 1
ATOM 1137 N N . ALA A 1 145 ? -20.666 -1.022 23.544 1.00 90.94 145 ALA A N 1
ATOM 1138 C CA . ALA A 1 145 ? -21.813 -1.194 24.437 1.00 90.94 145 ALA A CA 1
ATOM 1139 C C . ALA A 1 145 ? -23.097 -1.605 23.699 1.00 90.94 145 ALA A C 1
ATOM 1141 O O . ALA A 1 145 ? -23.847 -2.443 24.196 1.00 90.94 145 ALA A O 1
ATOM 1142 N N . ASP A 1 146 ? -23.326 -1.047 22.509 1.00 89.69 146 ASP A N 1
ATOM 1143 C CA . ASP A 1 146 ? -24.543 -1.236 21.720 1.00 89.69 146 ASP A CA 1
ATOM 1144 C C . ASP A 1 146 ? -24.231 -1.634 20.268 1.00 89.69 146 ASP A C 1
ATOM 1146 O O . ASP A 1 146 ? -23.081 -1.700 19.827 1.00 89.69 146 ASP A O 1
ATOM 1150 N N . MET A 1 147 ? -25.283 -1.906 19.493 1.00 90.19 147 MET A N 1
ATOM 1151 C CA . MET A 1 147 ? -25.167 -2.123 18.051 1.00 90.19 147 MET A CA 1
ATOM 1152 C C . MET A 1 147 ? -24.651 -0.858 17.352 1.00 90.19 147 MET A C 1
ATOM 1154 O O . MET A 1 147 ? -25.376 0.126 17.200 1.00 90.19 147 MET A O 1
ATOM 1158 N N . TYR A 1 148 ? -23.406 -0.908 16.878 1.00 94.69 148 TYR A N 1
ATOM 1159 C CA . TYR A 1 148 ? -22.802 0.180 16.117 1.00 94.69 148 TYR A CA 1
ATOM 1160 C C . TYR A 1 148 ? -23.531 0.424 14.791 1.00 94.69 148 TYR A C 1
ATOM 1162 O O . TYR A 1 148 ? -23.847 -0.506 14.048 1.00 94.69 148 TYR A O 1
ATOM 1170 N N . THR A 1 149 ? -23.746 1.699 14.470 1.00 94.88 149 THR A N 1
ATOM 1171 C CA . THR A 1 149 ? -24.228 2.141 13.160 1.00 94.88 149 THR A CA 1
ATOM 1172 C C . THR A 1 149 ? -23.257 3.184 12.606 1.00 94.88 149 THR A C 1
ATOM 1174 O O . THR A 1 149 ? -23.090 4.224 13.245 1.00 94.88 149 THR A O 1
ATOM 1177 N N . PRO A 1 150 ? -22.649 2.962 11.423 1.00 95.44 150 PRO A N 1
ATOM 1178 C CA . PRO A 1 150 ? -21.775 3.942 10.790 1.00 95.44 150 PRO A CA 1
ATOM 1179 C C . PRO A 1 150 ? -22.467 5.288 10.599 1.00 95.44 150 PRO A C 1
ATOM 1181 O O . PRO A 1 150 ? -23.564 5.351 10.024 1.00 95.44 150 PRO A O 1
ATOM 1184 N N . ASP A 1 151 ? -21.801 6.351 11.045 1.00 95.44 151 ASP A N 1
ATOM 1185 C CA . ASP A 1 151 ? -22.235 7.723 10.824 1.00 95.44 151 ASP A CA 1
ATOM 1186 C C . ASP A 1 151 ? -21.941 8.182 9.384 1.00 95.44 151 ASP A C 1
ATOM 1188 O O . ASP A 1 151 ? -21.369 7.466 8.556 1.00 95.44 151 ASP A O 1
ATOM 1192 N N . GLU A 1 152 ? -22.346 9.407 9.065 1.00 95.69 152 GLU A N 1
ATOM 1193 C CA . GLU A 1 152 ? -22.143 9.962 7.729 1.00 95.69 152 GLU A CA 1
ATOM 1194 C C . GLU A 1 152 ? -20.651 10.167 7.399 1.00 95.69 152 GLU A C 1
ATOM 1196 O O . GLU A 1 152 ? -20.247 10.032 6.244 1.00 95.69 152 GLU A O 1
ATOM 1201 N N . LYS A 1 153 ? -19.799 10.458 8.394 1.00 95.31 153 LYS A N 1
ATOM 1202 C CA . LYS A 1 153 ? -18.351 10.607 8.178 1.00 95.31 153 LYS A CA 1
ATOM 1203 C C . LYS A 1 153 ? -17.739 9.277 7.744 1.00 95.31 153 LYS A C 1
ATOM 1205 O O . LYS A 1 153 ? -17.009 9.241 6.753 1.00 95.31 153 LYS A O 1
ATOM 1210 N N . TYR A 1 154 ? -18.086 8.197 8.437 1.00 97.25 154 TYR A N 1
ATOM 1211 C CA . TYR A 1 154 ? -17.660 6.842 8.122 1.00 97.25 154 TYR A CA 1
ATOM 1212 C C . TYR A 1 154 ? -18.140 6.424 6.731 1.00 97.25 154 TYR A C 1
ATOM 1214 O O . TYR A 1 154 ? -17.342 5.962 5.918 1.00 97.25 154 TYR A O 1
ATOM 1222 N N . ARG A 1 155 ? -19.423 6.636 6.407 1.00 95.94 155 ARG A N 1
ATOM 1223 C CA . ARG A 1 155 ? -19.977 6.265 5.090 1.00 95.94 155 ARG A CA 1
ATOM 1224 C C . ARG A 1 155 ? -19.321 7.020 3.941 1.00 95.94 155 ARG A C 1
ATOM 1226 O O . ARG A 1 155 ? -19.062 6.421 2.901 1.00 95.94 155 ARG A O 1
ATOM 1233 N N . ARG A 1 156 ? -18.992 8.304 4.120 1.00 95.56 156 ARG A N 1
ATOM 1234 C CA . ARG A 1 156 ? -18.213 9.058 3.123 1.00 95.56 156 ARG A CA 1
ATOM 1235 C C . ARG A 1 156 ? -16.822 8.468 2.917 1.00 95.56 156 ARG A C 1
ATOM 1237 O O . ARG A 1 156 ? -16.391 8.360 1.773 1.00 95.56 156 ARG A O 1
ATOM 1244 N N . ALA A 1 157 ? -16.134 8.079 3.990 1.00 96.06 157 ALA A N 1
ATOM 1245 C CA . ALA A 1 157 ? -14.838 7.414 3.886 1.00 96.06 157 ALA A CA 1
ATOM 1246 C C . ALA A 1 157 ? -14.965 6.063 3.162 1.00 96.06 157 ALA A C 1
ATOM 1248 O O . ALA A 1 157 ? -14.200 5.796 2.241 1.00 96.06 157 ALA A O 1
ATOM 1249 N N . GLN A 1 158 ? -15.978 5.257 3.489 1.00 95.31 158 GLN A N 1
ATOM 1250 C CA . GLN A 1 158 ? -16.247 3.984 2.814 1.00 95.31 158 GLN A CA 1
ATOM 1251 C C . GLN A 1 158 ? -16.526 4.178 1.314 1.00 95.31 158 GLN A C 1
ATOM 1253 O O . GLN A 1 158 ? -15.901 3.526 0.484 1.00 95.31 158 GLN A O 1
ATOM 1258 N N . ALA A 1 159 ? -17.381 5.137 0.947 1.00 95.00 159 ALA A N 1
ATOM 1259 C CA . ALA A 1 159 ? -17.678 5.456 -0.451 1.00 95.00 159 ALA A CA 1
ATOM 1260 C C . ALA A 1 159 ? -16.468 6.026 -1.212 1.00 95.00 159 ALA A C 1
ATOM 1262 O O . ALA A 1 159 ? -16.359 5.849 -2.423 1.00 95.00 159 ALA A O 1
ATOM 1263 N N . LYS A 1 160 ? -15.562 6.722 -0.519 1.00 95.19 160 LYS A N 1
ATOM 1264 C CA . LYS A 1 160 ? -14.343 7.277 -1.114 1.00 95.19 160 LYS A CA 1
ATOM 1265 C C . LYS A 1 160 ? -13.263 6.216 -1.314 1.00 95.19 160 LYS A C 1
ATOM 1267 O O . LYS A 1 160 ? -12.605 6.218 -2.350 1.00 95.19 160 LYS A O 1
ATOM 1272 N N . PHE A 1 161 ? -13.046 5.363 -0.317 1.00 95.06 161 PHE A N 1
ATOM 1273 C CA . PHE A 1 161 ? -11.862 4.506 -0.244 1.00 95.06 161 PHE A CA 1
ATOM 1274 C C . PHE A 1 161 ? -12.127 3.036 -0.568 1.00 95.06 161 PHE A C 1
ATOM 1276 O O . PHE A 1 161 ? -11.224 2.378 -1.071 1.00 95.06 161 PHE A O 1
ATOM 1283 N N . ALA A 1 162 ? -13.347 2.544 -0.349 1.00 94.06 162 ALA A N 1
ATOM 1284 C CA . ALA A 1 162 ? -13.752 1.169 -0.639 1.00 94.06 162 ALA A CA 1
ATOM 1285 C C . ALA A 1 162 ? -14.968 1.076 -1.601 1.00 94.06 162 ALA A C 1
ATOM 1287 O O . ALA A 1 162 ? -15.855 0.250 -1.383 1.00 94.06 162 ALA A O 1
ATOM 1288 N N . PRO A 1 163 ? -15.066 1.886 -2.684 1.00 92.12 163 PRO A N 1
ATOM 1289 C CA . PRO A 1 163 ? -16.242 1.881 -3.569 1.00 92.12 163 PRO A CA 1
ATOM 1290 C C . PRO A 1 163 ? -16.414 0.592 -4.389 1.00 92.12 163 PRO A C 1
ATOM 1292 O O . PRO A 1 163 ? -17.450 0.406 -5.026 1.00 92.12 163 PRO A O 1
ATOM 1295 N N . HIS A 1 164 ? -15.390 -0.262 -4.435 1.00 89.62 164 HIS A N 1
ATOM 1296 C CA . HIS A 1 164 ? -15.334 -1.454 -5.286 1.00 89.62 164 HIS A CA 1
ATOM 1297 C C . HIS A 1 164 ? -15.114 -2.756 -4.499 1.00 89.62 164 HIS A C 1
ATOM 1299 O O . HIS A 1 164 ? -14.932 -3.811 -5.112 1.00 89.62 164 HIS A O 1
ATOM 1305 N N . ASP A 1 165 ? -15.145 -2.696 -3.164 1.00 90.00 165 ASP A N 1
ATOM 1306 C CA . ASP A 1 165 ? -14.989 -3.863 -2.293 1.00 90.00 165 ASP A CA 1
ATOM 1307 C C . ASP A 1 165 ? -16.319 -4.614 -2.162 1.00 90.00 165 ASP A C 1
ATOM 1309 O O . ASP A 1 165 ? -17.074 -4.460 -1.206 1.00 90.00 165 ASP A O 1
ATOM 1313 N N . ASP A 1 166 ? -16.610 -5.438 -3.166 1.00 91.19 166 ASP A N 1
ATOM 1314 C CA . ASP A 1 166 ? -17.825 -6.257 -3.274 1.00 91.19 166 ASP A CA 1
ATOM 1315 C C . ASP A 1 166 ? -17.587 -7.754 -3.003 1.00 91.19 166 ASP A C 1
ATOM 1317 O O . ASP A 1 166 ? -18.489 -8.571 -3.165 1.00 91.19 166 ASP A O 1
ATOM 1321 N N . GLY A 1 167 ? -16.364 -8.127 -2.613 1.00 91.38 167 GLY A N 1
ATOM 1322 C CA . GLY A 1 167 ? -15.971 -9.515 -2.353 1.00 91.38 167 GLY A CA 1
ATOM 1323 C C . GLY A 1 167 ? -15.603 -10.339 -3.595 1.00 91.38 167 GLY A C 1
ATOM 1324 O O . GLY A 1 167 ? -15.200 -11.489 -3.440 1.00 91.38 167 GLY A O 1
ATOM 1325 N N . HIS A 1 168 ? -15.658 -9.770 -4.805 1.00 93.25 168 HIS A N 1
ATOM 1326 C CA . HIS A 1 168 ? -15.425 -10.491 -6.069 1.00 93.25 168 HIS A CA 1
ATOM 1327 C C . HIS A 1 168 ? -14.134 -10.087 -6.802 1.00 93.25 168 HIS A C 1
ATOM 1329 O O . HIS A 1 168 ? -13.923 -10.443 -7.963 1.00 93.25 168 HIS A O 1
ATOM 1335 N N . ALA A 1 169 ? -13.223 -9.369 -6.136 1.00 92.50 169 ALA A N 1
ATOM 1336 C CA . ALA A 1 169 ? -11.957 -8.935 -6.736 1.00 92.50 169 ALA A CA 1
ATOM 1337 C C . ALA A 1 169 ? -11.106 -10.110 -7.265 1.00 92.50 169 ALA A C 1
ATOM 1339 O O . ALA A 1 169 ? -10.543 -10.023 -8.359 1.00 92.50 169 ALA A O 1
ATOM 1340 N N . SER A 1 170 ? -11.048 -11.227 -6.529 1.00 93.25 170 SER A N 1
ATOM 1341 C CA . SER A 1 170 ? -10.327 -12.437 -6.951 1.00 93.25 170 SER A CA 1
ATOM 1342 C C . SER A 1 170 ? -10.955 -13.086 -8.185 1.00 93.25 170 SER A C 1
ATOM 1344 O O . SER A 1 170 ? -10.235 -13.423 -9.124 1.00 93.25 170 SER A O 1
ATOM 1346 N N . ASP A 1 171 ? -12.286 -13.198 -8.224 1.00 94.25 171 ASP A N 1
ATOM 1347 C CA . ASP A 1 171 ? -13.016 -13.766 -9.364 1.00 94.25 171 ASP A CA 1
ATOM 1348 C C . ASP A 1 171 ? -12.789 -12.927 -10.627 1.00 94.25 171 ASP A C 1
ATOM 1350 O O . ASP A 1 171 ? -12.428 -13.465 -11.679 1.00 94.25 171 ASP A O 1
ATOM 1354 N N . ARG A 1 172 ? -12.907 -11.595 -10.507 1.00 93.31 172 ARG A N 1
ATOM 1355 C CA . ARG A 1 172 ? -12.599 -10.654 -11.596 1.00 93.31 172 ARG A CA 1
ATOM 1356 C C . ARG A 1 172 ? -11.160 -10.794 -12.077 1.00 93.31 172 ARG A C 1
ATOM 1358 O O . ARG A 1 172 ? -10.918 -10.814 -13.279 1.00 93.31 172 ARG A O 1
ATOM 1365 N N . THR A 1 173 ? -10.209 -10.938 -11.155 1.00 93.50 173 THR A N 1
ATOM 1366 C CA . THR A 1 173 ? -8.787 -11.098 -11.494 1.00 93.50 173 THR A CA 1
ATOM 1367 C C . THR A 1 173 ? -8.534 -12.398 -12.253 1.00 93.50 173 THR A C 1
ATOM 1369 O O . THR A 1 173 ? -7.793 -12.395 -13.232 1.00 93.50 173 THR A O 1
ATOM 1372 N N . ILE A 1 174 ? -9.165 -13.504 -11.847 1.00 94.25 174 ILE A N 1
ATOM 1373 C CA . ILE A 1 174 ? -9.050 -14.801 -12.531 1.00 94.25 174 ILE A CA 1
ATOM 1374 C C . ILE A 1 174 ? -9.623 -14.723 -13.948 1.00 94.25 174 ILE A C 1
ATOM 1376 O O . ILE A 1 174 ? -8.966 -15.169 -14.890 1.00 94.25 174 ILE A O 1
ATOM 1380 N N . ARG A 1 175 ? -10.817 -14.141 -14.113 1.00 93.69 175 ARG A N 1
ATOM 1381 C CA . ARG A 1 175 ? -11.453 -13.954 -15.428 1.00 93.69 175 ARG A CA 1
ATOM 1382 C C . ARG A 1 175 ? -10.595 -13.087 -16.343 1.00 93.69 175 ARG A C 1
ATOM 1384 O O . ARG A 1 175 ? -10.282 -13.493 -17.459 1.00 93.69 175 ARG A O 1
ATOM 1391 N N . TRP A 1 176 ? -10.117 -11.957 -15.835 1.00 92.38 176 TRP A N 1
ATOM 1392 C CA . TRP A 1 176 ? -9.243 -11.065 -16.587 1.00 92.38 176 TRP A CA 1
ATOM 1393 C C . TRP A 1 176 ? -7.917 -11.725 -16.980 1.00 92.38 176 TRP A C 1
ATOM 1395 O O . TRP A 1 176 ? -7.537 -11.698 -18.148 1.00 92.38 176 TRP A O 1
ATOM 1405 N N . PHE A 1 177 ? -7.214 -12.340 -16.026 1.00 89.25 177 PHE A N 1
ATOM 1406 C CA . PHE A 1 177 ? -5.847 -12.814 -16.243 1.00 89.25 177 PHE A CA 1
ATOM 1407 C C . PHE A 1 177 ? -5.771 -14.163 -16.968 1.00 89.25 177 PHE A C 1
ATOM 1409 O O . PHE A 1 177 ? -4.891 -14.357 -17.802 1.00 89.25 177 PHE A O 1
ATOM 1416 N N . LEU A 1 178 ? -6.657 -15.113 -16.643 1.00 93.12 178 LEU A N 1
ATOM 1417 C CA . LEU A 1 178 ? -6.608 -16.473 -17.199 1.00 93.12 178 LEU A CA 1
ATOM 1418 C C . LEU A 1 178 ? -7.568 -16.691 -18.369 1.00 93.12 178 LEU A C 1
ATOM 1420 O O . LEU A 1 178 ? -7.364 -17.630 -19.135 1.00 93.12 178 LEU A O 1
ATOM 1424 N N . GLN A 1 179 ? -8.621 -15.879 -18.485 1.00 93.06 179 GLN A N 1
ATOM 1425 C CA . GLN A 1 179 ? -9.663 -16.049 -19.505 1.00 93.06 179 GLN A CA 1
ATOM 1426 C C . GLN A 1 179 ? -9.721 -14.877 -20.489 1.00 93.06 179 GLN A C 1
ATOM 1428 O O . GLN A 1 179 ? -10.528 -14.917 -21.412 1.00 93.06 179 GLN A O 1
ATOM 1433 N N . GLU A 1 180 ? -8.879 -13.853 -20.295 1.00 88.94 180 GLU A N 1
ATOM 1434 C CA . GLU A 1 180 ? -8.856 -12.622 -21.097 1.00 88.94 180 GLU A CA 1
ATOM 1435 C C . GLU A 1 180 ? -10.223 -11.906 -21.142 1.00 88.94 180 GLU A C 1
ATOM 1437 O O . GLU A 1 180 ? -10.506 -11.113 -22.040 1.00 88.94 180 GLU A O 1
ATOM 1442 N N . ASP A 1 181 ? -11.084 -12.170 -20.154 1.00 91.12 181 ASP A N 1
ATOM 1443 C CA . ASP A 1 181 ? -12.416 -11.584 -20.052 1.00 91.12 181 ASP A CA 1
ATOM 1444 C C . ASP A 1 181 ? -12.347 -10.254 -19.300 1.00 91.12 181 ASP A C 1
ATOM 1446 O O . ASP A 1 181 ? -12.098 -10.200 -18.094 1.00 91.12 181 ASP A O 1
ATOM 1450 N N . THR A 1 182 ? -12.583 -9.171 -20.035 1.00 88.31 182 THR A N 1
ATOM 1451 C CA . THR A 1 182 ? -12.514 -7.797 -19.532 1.00 88.31 182 THR A CA 1
ATOM 1452 C C . THR A 1 182 ? -13.882 -7.190 -19.214 1.00 88.31 182 THR A C 1
ATOM 1454 O O . THR A 1 182 ? -13.953 -6.011 -18.866 1.00 88.31 182 THR A O 1
ATOM 1457 N N . SER A 1 183 ? -14.974 -7.963 -19.304 1.00 89.19 183 SER A N 1
ATOM 1458 C CA . SER A 1 183 ? -16.353 -7.455 -19.170 1.00 89.19 183 SER A CA 1
ATOM 1459 C C . SER A 1 183 ? -16.651 -6.775 -17.827 1.00 89.19 183 SER A C 1
ATOM 1461 O O . SER A 1 183 ? -17.445 -5.838 -17.776 1.00 89.19 183 SER A O 1
ATOM 1463 N N . GLU A 1 184 ? -15.987 -7.208 -16.755 1.00 85.12 184 GLU A N 1
ATOM 1464 C CA . GLU A 1 184 ? -16.127 -6.662 -15.396 1.00 85.12 184 GLU A CA 1
ATOM 1465 C C . GLU A 1 184 ? -14.898 -5.863 -14.939 1.00 85.12 184 GLU A C 1
ATOM 1467 O O . GLU A 1 184 ? -14.769 -5.510 -13.766 1.00 85.12 184 GLU A O 1
ATOM 1472 N N . THR A 1 185 ? -13.976 -5.564 -15.854 1.00 82.50 185 THR A N 1
ATOM 1473 C CA . THR A 1 185 ? -12.780 -4.773 -15.558 1.00 82.50 185 THR A CA 1
ATOM 1474 C C . THR A 1 185 ? -12.837 -3.439 -16.277 1.00 82.50 185 THR A C 1
ATOM 1476 O O . THR A 1 185 ? -12.914 -3.383 -17.502 1.00 82.50 185 THR A O 1
ATOM 1479 N N . ASN A 1 186 ? -12.733 -2.347 -15.524 1.00 82.06 186 ASN A N 1
ATOM 1480 C CA . ASN A 1 186 ? -12.561 -1.035 -16.125 1.00 82.06 186 ASN A CA 1
ATOM 1481 C C . ASN A 1 186 ? -11.087 -0.837 -16.504 1.00 82.06 186 ASN A C 1
ATOM 1483 O O . ASN A 1 186 ? -10.246 -0.559 -15.646 1.00 82.06 186 ASN A O 1
ATOM 1487 N N . LEU A 1 187 ? -10.769 -1.005 -17.787 1.00 78.06 187 LEU A N 1
ATOM 1488 C CA . LEU A 1 187 ? -9.435 -0.730 -18.310 1.00 78.06 187 LEU A CA 1
ATOM 1489 C C . LEU A 1 187 ? -9.254 0.781 -18.455 1.00 78.06 187 LEU A C 1
ATOM 1491 O O . LEU A 1 187 ? -9.715 1.399 -19.412 1.00 78.06 187 LEU A O 1
ATOM 1495 N N . ILE A 1 188 ? -8.568 1.377 -17.486 1.00 79.88 188 ILE A N 1
ATOM 1496 C CA . ILE A 1 188 ? -8.236 2.798 -17.516 1.00 79.88 188 ILE A CA 1
ATOM 1497 C C . ILE A 1 188 ? -6.912 2.962 -18.260 1.00 79.88 188 ILE A C 1
ATOM 1499 O O . ILE A 1 188 ? -5.860 2.555 -17.765 1.00 79.88 188 ILE A O 1
ATOM 1503 N N . GLU A 1 189 ? -6.943 3.595 -19.434 1.00 72.06 189 GLU A N 1
ATOM 1504 C CA . GLU A 1 189 ? -5.715 4.036 -20.094 1.00 72.06 189 GLU A CA 1
ATOM 1505 C C . GLU A 1 189 ? -5.124 5.203 -19.292 1.00 72.06 189 GLU A C 1
ATOM 1507 O O . GLU A 1 189 ? -5.567 6.349 -19.357 1.00 72.06 189 GLU A O 1
ATOM 1512 N N . THR A 1 190 ? -4.136 4.894 -18.456 1.00 67.81 190 THR A N 1
ATOM 1513 C CA . THR A 1 190 ? -3.498 5.872 -17.564 1.00 67.81 190 THR A CA 1
ATOM 1514 C C . THR A 1 190 ? -2.475 6.749 -18.283 1.00 67.81 190 THR A C 1
ATOM 1516 O O . THR A 1 190 ? -2.051 7.777 -17.746 1.00 67.81 190 THR A O 1
ATOM 1519 N N . ARG A 1 191 ? -2.067 6.369 -19.500 1.00 70.62 191 ARG A N 1
ATOM 1520 C CA . ARG A 1 191 ? -0.974 7.021 -20.220 1.00 70.62 191 ARG A CA 1
ATOM 1521 C C . ARG A 1 191 ? -1.482 8.279 -20.931 1.00 70.62 191 ARG A C 1
ATOM 1523 O O . ARG A 1 191 ? -2.092 8.217 -21.989 1.00 70.62 191 ARG A O 1
ATOM 1530 N N . LYS A 1 192 ? -1.219 9.442 -20.330 1.00 75.12 192 LYS A N 1
ATOM 1531 C CA . LYS A 1 192 ? -1.579 10.762 -20.888 1.00 75.12 192 LYS A CA 1
ATOM 1532 C C . LYS A 1 192 ? -0.499 11.360 -21.792 1.00 75.12 192 LYS A C 1
ATOM 1534 O O . LYS A 1 192 ? -0.766 12.342 -22.480 1.00 75.12 192 LYS A O 1
ATOM 1539 N N . ARG A 1 193 ? 0.723 10.823 -21.745 1.00 86.88 193 ARG A N 1
ATOM 1540 C CA . ARG A 1 193 ? 1.905 11.372 -22.418 1.00 86.88 193 ARG A CA 1
ATOM 1541 C C . ARG A 1 193 ? 2.461 10.374 -23.434 1.00 86.88 193 ARG A C 1
ATOM 1543 O O . ARG A 1 193 ? 2.413 9.170 -23.175 1.00 86.88 193 ARG A O 1
ATOM 1550 N N . PRO A 1 194 ? 2.986 10.853 -24.575 1.00 92.31 194 PRO A N 1
ATOM 1551 C CA . PRO A 1 194 ? 3.703 9.991 -25.498 1.00 92.31 194 PRO A CA 1
ATOM 1552 C C . PRO A 1 194 ? 4.912 9.364 -24.801 1.00 92.31 194 PRO A C 1
ATOM 1554 O O . PRO A 1 194 ? 5.534 9.952 -23.916 1.00 92.31 194 PRO A O 1
ATOM 1557 N N . SER A 1 195 ? 5.243 8.150 -25.203 1.00 93.62 195 SER A N 1
ATOM 1558 C CA . SER A 1 195 ? 6.303 7.338 -24.623 1.00 93.62 195 SER A CA 1
ATOM 1559 C C . SER A 1 195 ? 7.465 7.191 -25.595 1.00 93.62 195 SER A C 1
ATOM 1561 O O . SER A 1 195 ? 7.272 6.948 -26.788 1.00 93.62 195 SER A O 1
ATOM 1563 N N . ILE A 1 196 ? 8.685 7.316 -25.080 1.00 96.25 196 ILE A N 1
ATOM 1564 C CA . ILE A 1 196 ? 9.914 7.157 -25.855 1.00 96.25 196 ILE A CA 1
ATOM 1565 C C . ILE A 1 196 ? 10.815 6.109 -25.214 1.00 96.25 196 ILE A C 1
ATOM 1567 O O . ILE A 1 196 ? 11.098 6.155 -24.015 1.00 96.25 196 ILE A O 1
ATOM 1571 N N . ILE A 1 197 ? 11.303 5.174 -26.029 1.00 97.00 197 ILE A N 1
ATOM 1572 C CA . ILE A 1 197 ? 12.322 4.210 -25.619 1.00 97.00 197 ILE A CA 1
ATOM 1573 C C . ILE A 1 197 ? 13.673 4.525 -26.260 1.00 97.00 197 ILE A C 1
ATOM 1575 O O . ILE A 1 197 ? 13.840 4.549 -27.480 1.00 97.00 197 ILE A O 1
ATOM 1579 N N . PHE A 1 198 ? 14.673 4.712 -25.409 1.00 97.44 198 PHE A N 1
ATOM 1580 C CA . PHE A 1 198 ? 16.078 4.746 -25.769 1.00 97.44 198 PHE A CA 1
ATOM 1581 C C . PHE A 1 198 ? 16.634 3.326 -25.715 1.00 97.44 198 PHE A C 1
ATOM 1583 O O . PHE A 1 198 ? 16.889 2.758 -24.652 1.00 97.44 198 PHE A O 1
ATOM 1590 N N . TRP A 1 199 ? 16.827 2.735 -26.887 1.00 95.88 199 TRP A N 1
ATOM 1591 C CA . TRP A 1 199 ? 17.284 1.367 -27.067 1.00 95.88 199 TRP A CA 1
ATOM 1592 C C . TRP A 1 199 ? 18.814 1.287 -27.035 1.00 95.88 199 TRP A C 1
ATOM 1594 O O . TRP A 1 1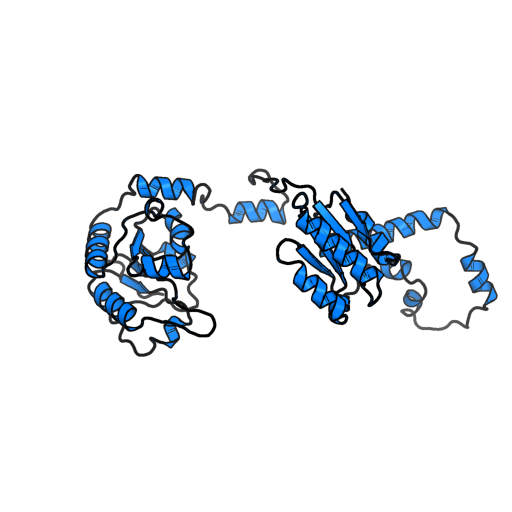99 ? 19.489 1.272 -28.067 1.00 95.88 199 TRP A O 1
ATOM 1604 N N . GLY A 1 200 ? 19.363 1.263 -25.823 1.00 89.94 200 GLY A N 1
ATOM 1605 C CA . GLY A 1 200 ? 20.795 1.201 -25.539 1.00 89.94 200 GLY A CA 1
ATOM 1606 C C . GLY A 1 200 ? 21.448 -0.125 -25.930 1.00 89.94 200 GLY A C 1
ATOM 1607 O O . GLY A 1 200 ? 22.555 -0.143 -26.468 1.00 89.94 200 GLY A O 1
ATOM 1608 N N . GLY A 1 201 ? 20.778 -1.252 -25.667 1.00 86.25 201 GLY A N 1
ATOM 1609 C CA . GLY A 1 201 ? 21.375 -2.577 -25.856 1.00 86.25 201 GLY A CA 1
ATOM 1610 C C . GLY A 1 201 ? 22.718 -2.682 -25.119 1.00 86.25 201 GLY A C 1
ATOM 1611 O O . GLY A 1 201 ? 22.796 -2.421 -23.918 1.00 86.25 201 GLY A O 1
ATOM 1612 N N . ARG A 1 202 ? 23.800 -3.039 -25.822 1.00 87.25 202 ARG A N 1
ATOM 1613 C CA . ARG A 1 202 ? 25.154 -3.034 -25.239 1.00 87.25 202 ARG A CA 1
ATOM 1614 C C . ARG A 1 202 ? 25.808 -1.656 -25.366 1.00 87.25 202 ARG A C 1
ATOM 1616 O O . ARG A 1 202 ? 26.173 -1.255 -26.465 1.00 87.25 202 ARG A O 1
ATOM 1623 N N . LEU A 1 203 ? 26.021 -0.994 -24.228 1.00 90.06 203 LEU A N 1
ATOM 1624 C CA . LEU A 1 203 ? 26.709 0.296 -24.139 1.00 90.06 203 LEU A CA 1
ATOM 1625 C C . LEU A 1 203 ? 28.212 0.122 -23.873 1.00 90.06 203 LEU A C 1
ATOM 1627 O O . LEU A 1 203 ? 28.616 -0.500 -22.886 1.00 90.06 203 LEU A O 1
ATOM 1631 N N . ASP A 1 204 ? 29.044 0.703 -24.736 1.00 87.88 204 ASP A N 1
ATOM 1632 C CA . ASP A 1 204 ? 30.506 0.681 -24.621 1.00 87.88 204 ASP A CA 1
ATOM 1633 C C . ASP A 1 204 ? 31.052 1.892 -23.829 1.00 87.88 204 ASP A C 1
ATOM 1635 O O . ASP A 1 204 ? 30.300 2.723 -23.320 1.00 87.88 204 ASP A O 1
ATOM 1639 N N . LYS A 1 205 ? 32.379 2.014 -23.703 1.00 88.12 205 LYS A N 1
ATOM 1640 C CA . LYS A 1 205 ? 33.035 3.145 -23.014 1.00 88.12 205 LYS A CA 1
ATOM 1641 C C . LYS A 1 205 ? 33.265 4.366 -23.922 1.00 88.12 205 LYS A C 1
ATOM 1643 O O . LYS A 1 205 ? 34.038 5.257 -23.572 1.00 88.12 205 LYS A O 1
ATOM 1648 N N . SER A 1 206 ? 32.668 4.399 -25.114 1.00 89.75 206 SER A N 1
ATOM 1649 C CA . SER A 1 206 ? 32.954 5.423 -26.119 1.00 89.75 206 SER A CA 1
ATOM 1650 C C . SER A 1 206 ? 32.229 6.745 -25.841 1.00 89.75 206 SER A C 1
ATOM 1652 O O . SER A 1 206 ? 31.308 6.843 -25.026 1.00 89.75 206 SER A O 1
ATOM 1654 N N . LYS A 1 207 ? 32.610 7.788 -26.592 1.00 90.62 207 LYS A N 1
ATOM 1655 C CA . LYS A 1 207 ? 31.869 9.056 -26.618 1.00 90.62 207 LYS A CA 1
ATOM 1656 C C . LYS A 1 207 ? 30.404 8.853 -27.031 1.00 90.62 207 LYS A C 1
ATOM 1658 O O . LYS A 1 207 ? 29.551 9.538 -26.485 1.00 90.62 207 LYS A O 1
ATOM 1663 N N . LYS A 1 208 ? 30.107 7.881 -27.904 1.00 92.12 208 LYS A N 1
ATOM 1664 C CA . LYS A 1 208 ? 28.740 7.604 -28.375 1.00 92.12 208 LYS A CA 1
ATOM 1665 C C . LYS A 1 208 ? 27.816 7.210 -27.225 1.00 92.12 208 LYS A C 1
ATOM 1667 O O . LYS A 1 208 ? 26.691 7.684 -27.183 1.00 92.12 208 LYS A O 1
ATOM 1672 N N . THR A 1 209 ? 28.295 6.404 -26.274 1.00 93.31 209 THR A N 1
ATOM 1673 C CA . THR A 1 209 ? 27.530 6.054 -25.063 1.00 93.31 209 THR A CA 1
ATOM 1674 C C . THR A 1 209 ? 27.194 7.283 -24.236 1.00 93.31 209 THR A C 1
ATOM 1676 O O . THR A 1 209 ? 26.053 7.433 -23.814 1.00 93.31 209 THR A O 1
ATOM 1679 N N . ARG A 1 210 ? 28.161 8.187 -24.048 1.00 92.69 210 ARG A N 1
ATOM 1680 C CA . ARG A 1 210 ? 27.932 9.423 -23.288 1.00 92.69 210 ARG A CA 1
ATOM 1681 C C . ARG A 1 210 ? 26.917 10.330 -23.979 1.00 92.69 210 ARG A C 1
ATOM 1683 O O . ARG A 1 210 ? 25.992 10.788 -23.328 1.00 92.69 210 ARG A O 1
ATOM 1690 N N . ASP A 1 211 ? 27.064 10.538 -25.286 1.00 95.00 211 ASP A N 1
ATOM 1691 C CA . ASP A 1 211 ? 26.137 11.362 -26.073 1.00 95.00 211 ASP A CA 1
ATOM 1692 C C . ASP A 1 211 ? 24.716 10.754 -26.083 1.00 95.00 211 ASP A C 1
ATOM 1694 O O . ASP A 1 211 ? 23.715 11.468 -26.011 1.00 95.00 211 ASP A O 1
ATOM 1698 N N . PHE A 1 212 ? 24.620 9.420 -26.133 1.00 96.50 212 PHE A N 1
ATOM 1699 C CA . PHE A 1 212 ? 23.350 8.701 -26.080 1.00 96.50 212 PHE A CA 1
ATOM 1700 C C . PHE A 1 212 ? 22.654 8.857 -24.723 1.00 96.50 212 PHE A C 1
ATOM 1702 O O . PHE A 1 212 ? 21.487 9.231 -24.687 1.00 96.50 212 PHE A O 1
ATOM 1709 N N . LEU A 1 213 ? 23.361 8.624 -23.612 1.00 95.94 213 LEU A N 1
ATOM 1710 C CA . LEU A 1 213 ? 22.802 8.783 -22.263 1.00 95.94 213 LEU A CA 1
ATOM 1711 C C . LEU A 1 213 ? 22.458 10.245 -21.946 1.00 95.94 213 LEU A C 1
ATOM 1713 O O . LEU A 1 213 ? 21.472 10.507 -21.263 1.00 95.94 213 LEU A O 1
ATOM 1717 N N . GLU A 1 214 ? 23.205 11.199 -22.497 1.00 95.31 214 GLU A N 1
ATOM 1718 C CA . GLU A 1 214 ? 22.859 12.618 -22.405 1.00 95.31 214 GLU A CA 1
ATOM 1719 C C . GLU A 1 214 ? 21.548 12.938 -23.139 1.00 95.31 214 GLU A C 1
ATOM 1721 O O . GLU A 1 214 ? 20.717 13.686 -22.631 1.00 95.31 214 GLU A O 1
ATOM 1726 N N . SER A 1 215 ? 21.300 12.305 -24.289 1.00 96.69 215 SER A N 1
ATOM 1727 C CA . SER A 1 215 ? 20.024 12.449 -25.004 1.00 96.69 215 SER A CA 1
ATOM 1728 C C . SER A 1 215 ? 18.840 11.901 -24.192 1.00 96.69 215 SER A C 1
ATOM 1730 O O . SER A 1 215 ? 17.754 12.477 -24.236 1.00 96.69 215 SER A O 1
ATOM 1732 N N . VAL A 1 216 ? 19.054 10.832 -23.410 1.00 97.56 216 VAL A N 1
ATOM 1733 C CA . VAL A 1 216 ? 18.051 10.306 -22.462 1.00 97.56 216 VAL A CA 1
ATOM 1734 C C . VAL A 1 216 ? 17.725 11.355 -21.399 1.00 97.56 216 VAL A C 1
ATOM 1736 O O . VAL A 1 216 ? 16.552 11.617 -21.137 1.00 97.56 216 VAL A O 1
ATOM 1739 N N . ARG A 1 217 ? 18.756 11.975 -20.808 1.00 96.00 217 ARG A N 1
ATOM 1740 C CA . ARG A 1 217 ? 18.601 13.017 -19.782 1.00 96.00 217 ARG A CA 1
ATOM 1741 C C . ARG A 1 217 ? 17.809 14.209 -20.317 1.00 96.00 217 ARG A C 1
ATOM 1743 O O . ARG A 1 217 ? 16.847 14.625 -19.683 1.00 96.00 217 ARG A O 1
ATOM 1750 N N . ILE A 1 218 ? 18.169 14.706 -21.501 1.00 95.12 218 ILE A N 1
ATOM 1751 C CA . ILE A 1 218 ? 17.483 15.833 -22.152 1.00 95.12 218 ILE A CA 1
ATOM 1752 C C . ILE A 1 218 ? 16.000 15.514 -22.382 1.00 95.12 218 ILE A C 1
ATOM 1754 O O . ILE A 1 218 ? 15.143 16.343 -22.084 1.00 95.12 218 ILE A O 1
ATOM 1758 N N . ALA A 1 219 ? 15.681 14.311 -22.872 1.00 95.31 219 ALA A N 1
ATOM 1759 C CA . ALA A 1 219 ? 14.293 13.897 -23.070 1.00 95.31 219 ALA A CA 1
ATOM 1760 C C . ALA A 1 219 ? 13.513 13.811 -21.747 1.00 95.31 219 ALA A C 1
ATOM 1762 O O . ALA A 1 219 ? 12.345 14.183 -21.697 1.00 95.31 219 ALA A O 1
ATOM 1763 N N . ALA A 1 220 ? 14.152 13.350 -20.670 1.00 94.19 220 ALA A N 1
ATOM 1764 C CA . ALA A 1 220 ? 13.521 13.267 -19.355 1.00 94.19 220 ALA A CA 1
ATOM 1765 C C . ALA A 1 220 ? 13.247 14.656 -18.755 1.00 94.19 220 ALA A C 1
ATOM 1767 O O . ALA A 1 220 ? 12.193 14.881 -18.163 1.00 94.19 220 ALA A O 1
ATOM 1768 N N . GLU A 1 221 ? 14.176 15.596 -18.937 1.00 94.00 221 GLU A N 1
ATOM 1769 C CA . GLU A 1 221 ? 14.070 16.974 -18.441 1.00 94.00 221 GLU A CA 1
ATOM 1770 C C . GLU A 1 221 ? 13.047 17.817 -19.198 1.00 94.00 221 GLU A C 1
ATOM 1772 O O . GLU A 1 221 ? 12.457 18.721 -18.609 1.00 94.00 221 GLU A O 1
ATOM 1777 N N . ALA A 1 222 ? 12.794 17.508 -20.474 1.00 93.56 222 ALA A N 1
ATOM 1778 C CA . ALA A 1 222 ? 11.750 18.171 -21.252 1.00 93.56 222 ALA A CA 1
ATOM 1779 C C . ALA A 1 222 ? 10.360 18.005 -20.618 1.00 93.56 222 ALA A C 1
ATOM 1781 O O . ALA A 1 222 ? 9.511 18.885 -20.754 1.00 93.56 222 ALA A O 1
ATOM 1782 N N . GLY A 1 223 ? 10.127 16.900 -19.901 1.00 90.62 223 GLY A N 1
ATOM 1783 C CA . GLY A 1 223 ? 8.905 16.725 -19.125 1.00 90.62 223 GLY A CA 1
ATOM 1784 C C . GLY A 1 223 ? 7.634 16.633 -19.976 1.00 90.62 223 GLY A C 1
ATOM 1785 O O . GLY A 1 223 ? 6.545 16.827 -19.438 1.00 90.62 223 GLY A O 1
ATOM 1786 N N . ASP A 1 224 ? 7.748 16.275 -21.259 1.00 93.31 224 ASP A N 1
ATOM 1787 C CA . ASP A 1 224 ? 6.634 16.053 -22.191 1.00 93.31 224 ASP A CA 1
ATOM 1788 C C . ASP A 1 224 ? 6.363 14.561 -22.483 1.00 93.31 224 ASP A C 1
ATOM 1790 O O . ASP A 1 224 ? 5.218 14.185 -22.735 1.00 93.31 224 ASP A O 1
ATOM 1794 N N . LYS A 1 225 ? 7.367 13.681 -22.341 1.00 93.56 225 LYS A N 1
ATOM 1795 C CA . LYS A 1 225 ? 7.276 12.230 -22.612 1.00 93.56 225 LYS A CA 1
ATOM 1796 C C . LYS A 1 225 ? 7.574 11.335 -21.412 1.00 93.56 225 LYS A C 1
ATOM 1798 O O . LYS A 1 225 ? 8.310 11.740 -20.516 1.00 93.56 225 LYS A O 1
ATOM 1803 N N . ASP A 1 226 ? 7.045 10.116 -21.428 1.00 93.50 226 ASP A N 1
ATOM 1804 C CA . ASP A 1 226 ? 7.477 9.039 -20.530 1.00 93.50 226 ASP A CA 1
ATOM 1805 C C . ASP A 1 226 ? 8.734 8.379 -21.115 1.00 93.50 226 ASP A C 1
ATOM 1807 O O . ASP A 1 226 ? 8.697 7.807 -22.209 1.00 93.50 226 ASP A O 1
ATOM 1811 N N . VAL A 1 227 ? 9.863 8.478 -20.410 1.00 96.25 227 VAL A N 1
ATOM 1812 C CA . VAL A 1 227 ? 11.176 8.076 -20.937 1.00 96.25 227 VAL A CA 1
ATOM 1813 C C . VAL A 1 227 ? 11.600 6.722 -20.380 1.00 96.25 227 VAL A C 1
ATOM 1815 O O . VAL A 1 227 ? 11.691 6.530 -19.167 1.00 96.25 227 VAL A O 1
ATOM 1818 N N . THR A 1 228 ? 11.912 5.786 -21.276 1.00 96.94 228 THR A N 1
ATOM 1819 C CA . THR A 1 228 ? 12.468 4.470 -20.933 1.00 96.94 228 THR A CA 1
ATOM 1820 C C . THR A 1 228 ? 13.861 4.296 -21.529 1.00 96.94 228 THR A C 1
ATOM 1822 O O . THR A 1 228 ? 14.056 4.498 -22.723 1.00 96.94 228 THR A O 1
ATOM 1825 N N . LEU A 1 229 ? 14.835 3.866 -20.730 1.00 97.56 229 LEU A N 1
ATOM 1826 C CA . LEU A 1 229 ? 16.157 3.435 -21.183 1.00 97.56 229 LEU A CA 1
ATOM 1827 C C . LEU A 1 229 ? 16.250 1.909 -21.114 1.00 97.56 229 LEU A C 1
ATOM 1829 O O . LEU A 1 229 ? 16.167 1.324 -20.036 1.00 97.56 229 LEU A O 1
ATOM 1833 N N . PHE A 1 230 ? 16.485 1.268 -22.256 1.00 96.31 230 PHE A N 1
ATOM 1834 C CA . PHE A 1 230 ? 16.673 -0.175 -22.347 1.00 96.31 230 PHE A CA 1
ATOM 1835 C C . PHE A 1 230 ? 18.134 -0.559 -22.573 1.00 96.31 230 PHE A C 1
ATOM 1837 O O . PHE A 1 230 ? 18.749 -0.152 -23.557 1.00 96.31 230 PHE A O 1
ATOM 1844 N N . VAL A 1 231 ? 18.697 -1.385 -21.693 1.00 94.25 231 VAL A N 1
ATOM 1845 C CA . VAL A 1 231 ? 20.114 -1.782 -21.723 1.00 94.25 231 VAL A CA 1
ATOM 1846 C C . VAL A 1 231 ? 20.296 -3.284 -21.512 1.00 94.25 231 VAL A C 1
ATOM 1848 O O . VAL A 1 231 ? 19.467 -3.964 -20.916 1.00 94.25 231 VAL A O 1
ATOM 1851 N N . ALA A 1 232 ? 21.412 -3.825 -21.986 1.00 91.88 232 ALA A N 1
ATOM 1852 C CA . ALA A 1 232 ? 21.869 -5.166 -21.646 1.00 91.88 232 ALA A CA 1
ATOM 1853 C C . ALA A 1 232 ? 22.480 -5.178 -20.240 1.00 91.88 232 ALA A C 1
ATOM 1855 O O . ALA A 1 232 ? 23.162 -4.227 -19.853 1.00 91.88 232 ALA A O 1
ATOM 1856 N N . HIS A 1 233 ? 22.316 -6.275 -19.502 1.00 89.62 233 HIS A N 1
ATOM 1857 C CA . HIS A 1 233 ? 22.864 -6.434 -18.152 1.00 89.62 233 HIS A CA 1
ATOM 1858 C C . HIS A 1 233 ? 24.385 -6.248 -18.094 1.00 89.62 233 HIS A C 1
ATOM 1860 O O . HIS A 1 233 ? 24.903 -5.700 -17.117 1.00 89.62 233 HIS A O 1
ATOM 1866 N N . SER A 1 234 ? 25.095 -6.589 -19.174 1.00 88.62 234 SER A N 1
ATOM 1867 C CA . SER A 1 234 ? 26.527 -6.324 -19.333 1.00 88.62 234 SER A CA 1
ATOM 1868 C C . SER A 1 234 ? 26.947 -4.871 -19.048 1.00 88.62 234 SER A C 1
ATOM 1870 O O . SER A 1 234 ? 28.108 -4.647 -18.698 1.00 88.62 234 SER A O 1
ATOM 1872 N N . VAL A 1 235 ? 26.037 -3.884 -19.143 1.00 90.88 235 VAL A N 1
ATOM 1873 C CA . VAL A 1 235 ? 26.308 -2.470 -18.801 1.00 90.88 235 VAL A CA 1
ATOM 1874 C C . VAL A 1 235 ? 26.803 -2.286 -17.365 1.00 90.88 235 VAL A C 1
ATOM 1876 O O . VAL A 1 235 ? 27.562 -1.358 -17.103 1.00 90.88 235 VAL A O 1
ATOM 1879 N N . LYS A 1 236 ? 26.463 -3.199 -16.445 1.00 90.62 236 LYS A N 1
ATOM 1880 C CA . LYS A 1 236 ? 26.919 -3.161 -15.047 1.00 90.62 236 LYS A CA 1
ATOM 1881 C C . LYS A 1 236 ? 28.449 -3.138 -14.918 1.00 90.62 236 LYS A C 1
ATOM 1883 O O . LYS A 1 236 ? 28.966 -2.576 -13.960 1.00 90.62 236 LYS A O 1
ATOM 1888 N N . SER A 1 237 ? 29.166 -3.718 -15.886 1.00 90.00 237 SER A N 1
ATOM 1889 C CA . SER A 1 237 ? 30.639 -3.714 -15.946 1.00 90.00 237 SER A CA 1
ATOM 1890 C C . SER A 1 237 ? 31.244 -2.389 -16.443 1.00 90.00 237 SER A C 1
ATOM 1892 O O . SER A 1 237 ? 32.460 -2.195 -16.402 1.00 90.00 237 SER A O 1
ATOM 1894 N N . ASN A 1 238 ? 30.412 -1.463 -16.924 1.00 91.69 238 ASN A N 1
ATOM 1895 C CA . ASN A 1 238 ? 30.808 -0.154 -17.423 1.00 91.69 238 ASN A CA 1
ATOM 1896 C C . ASN A 1 238 ? 30.479 0.921 -16.378 1.00 91.69 238 ASN A C 1
ATOM 1898 O O . ASN A 1 238 ? 29.417 1.541 -16.415 1.00 91.69 238 ASN A O 1
ATOM 1902 N N . GLU A 1 239 ? 31.407 1.146 -15.444 1.00 92.44 239 GLU A N 1
ATOM 1903 C CA . GLU A 1 239 ? 31.226 2.085 -14.326 1.00 92.44 239 GLU A CA 1
ATOM 1904 C C . GLU A 1 239 ? 30.843 3.499 -14.779 1.00 92.44 239 GLU A C 1
ATOM 1906 O O . GLU A 1 239 ? 29.967 4.118 -14.182 1.00 92.44 239 GLU A O 1
ATOM 1911 N N . ALA A 1 240 ? 31.430 3.987 -15.878 1.00 90.31 240 ALA A N 1
ATOM 1912 C CA . ALA A 1 240 ? 31.131 5.314 -16.412 1.00 90.31 240 ALA A CA 1
ATOM 1913 C C . ALA A 1 240 ? 29.680 5.433 -16.910 1.00 90.31 240 ALA A C 1
ATOM 1915 O O . ALA A 1 240 ? 29.022 6.440 -16.653 1.00 90.31 240 ALA A O 1
ATOM 1916 N N . ALA A 1 241 ? 29.167 4.404 -17.594 1.00 92.50 241 ALA A N 1
ATOM 1917 C CA . ALA A 1 241 ? 27.768 4.370 -18.017 1.00 92.50 241 ALA A CA 1
ATOM 1918 C C . ALA A 1 241 ? 26.826 4.223 -16.813 1.00 92.50 241 ALA A C 1
ATOM 1920 O O . ALA A 1 241 ? 25.820 4.921 -16.738 1.00 92.50 241 ALA A O 1
ATOM 1921 N N . MET A 1 242 ? 27.170 3.372 -15.841 1.00 94.06 242 MET A N 1
ATOM 1922 C CA . MET A 1 242 ? 26.376 3.195 -14.620 1.00 94.06 242 MET A CA 1
ATOM 1923 C C . MET A 1 242 ? 26.268 4.480 -13.800 1.00 94.06 242 MET A C 1
ATOM 1925 O O . MET A 1 242 ? 25.200 4.773 -13.268 1.00 94.06 242 MET A O 1
ATOM 1929 N N . GLU A 1 243 ? 27.342 5.262 -13.721 1.00 92.06 243 GLU A N 1
ATOM 1930 C CA . GLU A 1 243 ? 27.334 6.557 -13.044 1.00 92.06 243 GLU A CA 1
ATOM 1931 C C . GLU A 1 243 ? 26.389 7.554 -13.725 1.00 92.06 243 GLU A C 1
ATOM 1933 O O . GLU A 1 243 ? 25.668 8.283 -13.051 1.00 92.06 243 GLU A O 1
ATOM 1938 N N . GLN A 1 244 ? 26.332 7.559 -15.059 1.00 92.50 244 GLN A N 1
ATOM 1939 C CA . GLN A 1 244 ? 25.373 8.385 -15.797 1.00 92.50 244 GLN A CA 1
ATOM 1940 C C . GLN A 1 244 ? 23.934 7.888 -15.628 1.00 92.50 244 GLN A C 1
ATOM 1942 O O . GLN A 1 244 ? 23.048 8.694 -15.370 1.00 92.50 244 GLN A O 1
ATOM 1947 N N . ILE A 1 245 ? 23.702 6.573 -15.693 1.00 93.81 245 ILE A N 1
ATOM 1948 C CA . ILE A 1 245 ? 22.370 5.979 -15.501 1.00 93.81 245 ILE A CA 1
ATOM 1949 C C . ILE A 1 245 ? 21.818 6.313 -14.110 1.00 93.81 245 ILE A C 1
ATOM 1951 O O . ILE A 1 245 ? 20.657 6.692 -13.991 1.00 93.81 245 ILE A O 1
ATOM 1955 N N . ARG A 1 246 ? 22.645 6.249 -13.058 1.00 91.69 246 ARG A N 1
ATOM 1956 C CA . ARG A 1 246 ? 22.237 6.632 -11.692 1.00 91.69 246 ARG A CA 1
ATOM 1957 C C . ARG A 1 246 ? 21.824 8.101 -11.578 1.00 91.69 246 ARG A C 1
ATOM 1959 O O . ARG A 1 246 ? 20.999 8.424 -10.730 1.00 91.69 246 ARG A O 1
ATOM 1966 N N . LYS A 1 247 ? 22.376 8.976 -12.423 1.00 91.62 247 LYS A N 1
ATOM 1967 C CA . LYS A 1 247 ? 22.054 10.411 -12.453 1.00 91.62 247 LYS A CA 1
ATOM 1968 C C . LYS A 1 247 ? 20.771 10.739 -13.210 1.00 91.62 247 LYS A C 1
ATOM 1970 O O . LYS A 1 247 ? 20.289 11.855 -13.067 1.00 91.62 247 LYS A O 1
ATOM 1975 N N . LEU A 1 248 ? 20.206 9.800 -13.974 1.00 90.25 248 LEU A N 1
ATOM 1976 C CA . LEU A 1 248 ? 18.938 10.015 -14.685 1.00 90.25 248 LEU A CA 1
ATOM 1977 C C . LEU A 1 248 ? 17.745 10.196 -13.728 1.00 90.25 248 LEU A C 1
ATOM 1979 O O . LEU A 1 248 ? 16.733 10.761 -14.124 1.00 90.25 248 LEU A O 1
ATOM 1983 N N . GLY A 1 249 ? 17.874 9.770 -12.466 1.00 84.44 249 GLY A N 1
ATOM 1984 C CA . GLY A 1 249 ? 16.848 9.960 -11.443 1.00 84.44 249 GLY A CA 1
ATOM 1985 C C . GLY A 1 249 ? 15.616 9.072 -11.640 1.00 84.44 249 GLY A C 1
ATOM 1986 O O . GLY A 1 249 ? 15.648 8.084 -12.368 1.00 84.44 249 GLY A O 1
ATOM 1987 N N . LEU A 1 250 ? 14.527 9.411 -10.944 1.00 84.31 250 LEU A N 1
ATOM 1988 C CA . LEU A 1 250 ? 13.280 8.630 -10.938 1.00 84.31 250 LEU A CA 1
ATOM 1989 C C . LEU A 1 250 ? 12.351 8.939 -12.124 1.00 84.31 250 LEU A C 1
ATOM 1991 O O . LEU A 1 250 ? 11.352 8.252 -12.303 1.00 84.31 250 LEU A O 1
ATOM 1995 N N . SER A 1 251 ? 12.663 9.958 -12.931 1.00 85.69 251 SER A N 1
ATOM 1996 C CA . SER A 1 251 ? 11.880 10.340 -14.115 1.00 85.69 251 SER A CA 1
ATOM 1997 C C . SER A 1 251 ? 12.142 9.449 -15.335 1.00 85.69 251 SER A C 1
ATOM 1999 O O . SER A 1 251 ? 11.438 9.572 -16.336 1.00 85.69 251 SER A O 1
ATOM 2001 N N . VAL A 1 252 ? 13.131 8.550 -15.264 1.00 95.19 252 VAL A N 1
ATOM 2002 C CA . VAL A 1 252 ? 13.468 7.604 -16.333 1.00 95.19 252 VAL A CA 1
ATOM 2003 C C . VAL A 1 252 ? 13.269 6.174 -15.851 1.00 95.19 252 VAL A C 1
ATOM 2005 O O . VAL A 1 252 ? 13.901 5.731 -14.891 1.00 95.19 252 VAL A O 1
ATOM 2008 N N . SER A 1 253 ? 12.447 5.412 -16.570 1.00 94.94 253 SER A N 1
ATOM 2009 C CA . SER A 1 253 ? 12.338 3.968 -16.365 1.00 94.94 253 SER A CA 1
ATOM 2010 C C . SER A 1 253 ? 13.545 3.268 -16.989 1.00 94.94 253 SER A C 1
ATOM 2012 O O . SER A 1 253 ? 13.800 3.409 -18.183 1.00 94.94 253 SER A O 1
ATOM 2014 N N . VAL A 1 254 ? 14.317 2.514 -16.207 1.00 94.94 254 VAL A N 1
ATOM 2015 C CA . VAL A 1 254 ? 15.480 1.772 -16.718 1.00 94.94 254 VAL A CA 1
ATOM 2016 C C . VAL A 1 254 ? 15.163 0.282 -16.740 1.00 94.94 254 VAL A C 1
ATOM 2018 O O . VAL A 1 254 ? 15.016 -0.349 -15.695 1.00 94.94 254 VAL A O 1
ATOM 2021 N N . VAL A 1 255 ? 15.109 -0.295 -17.939 1.00 94.25 255 VAL A N 1
ATOM 2022 C CA . VAL A 1 255 ? 14.871 -1.725 -18.159 1.00 94.25 255 VAL A CA 1
ATOM 2023 C C . VAL A 1 255 ? 16.184 -2.391 -18.553 1.00 94.25 255 VAL A C 1
ATOM 2025 O O . VAL A 1 255 ? 16.818 -2.018 -19.541 1.00 94.25 255 VAL A O 1
ATOM 2028 N N . ALA A 1 256 ? 16.599 -3.404 -17.796 1.00 91.38 256 ALA A N 1
ATOM 2029 C CA . ALA A 1 256 ? 17.803 -4.172 -18.086 1.00 91.38 256 ALA A CA 1
ATOM 2030 C C . ALA A 1 256 ? 17.455 -5.597 -18.534 1.00 91.38 256 ALA A C 1
ATOM 2032 O O . ALA A 1 256 ? 16.870 -6.372 -17.777 1.00 91.38 256 ALA A O 1
ATOM 2033 N N . ARG A 1 257 ? 17.869 -5.982 -19.744 1.00 90.00 257 ARG A N 1
ATOM 2034 C CA . ARG A 1 257 ? 17.774 -7.367 -20.220 1.00 90.00 257 ARG A CA 1
ATOM 2035 C C . ARG A 1 257 ? 18.954 -8.173 -19.690 1.00 90.00 257 ARG A C 1
ATOM 2037 O O . ARG A 1 257 ? 20.096 -7.909 -20.064 1.00 90.00 257 ARG A O 1
ATOM 2044 N N . ASN A 1 258 ? 18.676 -9.188 -18.875 1.00 80.75 258 ASN A N 1
ATOM 2045 C CA . ASN A 1 258 ? 19.682 -10.175 -18.485 1.00 80.75 258 ASN A CA 1
ATOM 2046 C C . ASN A 1 258 ? 20.264 -10.868 -19.732 1.00 80.75 258 ASN A C 1
ATOM 2048 O O . ASN A 1 258 ? 19.522 -11.120 -20.683 1.00 80.75 258 ASN A O 1
ATOM 2052 N N . ASP A 1 259 ? 21.562 -11.183 -19.747 1.00 67.75 259 ASP A N 1
ATOM 2053 C CA . ASP A 1 259 ? 22.253 -11.841 -20.876 1.00 67.75 259 ASP A CA 1
ATOM 2054 C C . ASP A 1 259 ? 21.857 -13.337 -21.010 1.00 67.75 259 ASP A C 1
ATOM 2056 O O . ASP A 1 259 ? 22.676 -14.195 -21.319 1.00 67.75 259 ASP A O 1
ATOM 2060 N N . TYR A 1 260 ? 20.585 -13.663 -20.769 1.00 65.25 260 TYR A N 1
ATOM 2061 C CA . TYR A 1 260 ? 20.014 -14.995 -20.927 1.00 65.25 260 TYR A CA 1
ATOM 2062 C C . TYR A 1 260 ? 19.848 -15.337 -22.416 1.00 65.25 260 TYR A C 1
ATOM 2064 O O . TYR A 1 260 ? 19.537 -14.463 -23.244 1.00 65.25 260 TYR A O 1
ATOM 2072 N N . GLU A 1 261 ? 20.044 -16.610 -22.761 1.00 69.06 261 GLU A N 1
ATOM 2073 C CA . GLU A 1 261 ? 19.734 -17.119 -24.095 1.00 69.06 261 GLU A CA 1
ATOM 2074 C C . GLU A 1 261 ? 18.222 -17.109 -24.315 1.00 69.06 261 GLU A C 1
ATOM 2076 O O . GLU A 1 261 ? 17.461 -17.594 -23.488 1.00 69.06 261 GLU A O 1
ATOM 2081 N N . MET A 1 262 ? 17.766 -16.542 -25.432 1.00 78.81 262 MET A N 1
ATOM 2082 C CA . MET A 1 262 ? 16.341 -16.565 -25.767 1.00 78.81 262 MET A CA 1
ATOM 2083 C C . MET A 1 262 ? 15.824 -18.004 -25.797 1.00 78.81 262 MET A C 1
ATOM 2085 O O . MET A 1 262 ? 16.488 -18.890 -26.338 1.00 78.81 262 MET A O 1
ATOM 2089 N N . ALA A 1 263 ? 14.621 -18.218 -25.266 1.00 78.44 263 ALA A N 1
ATOM 2090 C CA . ALA A 1 263 ? 13.936 -19.491 -25.421 1.00 78.44 263 ALA A CA 1
ATOM 2091 C C . ALA A 1 263 ? 13.654 -19.730 -26.913 1.00 78.44 263 ALA A C 1
ATOM 2093 O O . ALA A 1 263 ? 12.934 -18.964 -27.558 1.00 78.44 263 ALA A O 1
ATOM 2094 N N . MET A 1 264 ? 14.251 -20.791 -27.450 1.00 81.50 264 MET A N 1
ATOM 2095 C CA . MET A 1 264 ? 14.163 -21.167 -28.858 1.00 81.50 264 MET A CA 1
ATOM 2096 C C . MET A 1 264 ? 13.648 -22.595 -28.971 1.00 81.50 264 MET A C 1
ATOM 2098 O O . MET A 1 264 ? 14.084 -23.482 -28.232 1.00 81.50 264 MET A O 1
ATOM 2102 N N . THR A 1 265 ? 12.766 -22.825 -29.934 1.00 84.81 265 THR A N 1
ATOM 2103 C CA . THR A 1 265 ? 12.438 -24.172 -30.398 1.00 84.81 265 THR A CA 1
ATOM 2104 C C . THR A 1 265 ? 13.647 -24.799 -31.095 1.00 84.81 265 THR A C 1
ATOM 2106 O O . THR A 1 265 ? 14.583 -24.113 -31.518 1.00 84.81 265 THR A O 1
ATOM 2109 N N . THR A 1 266 ? 13.628 -26.121 -31.267 1.00 80.50 266 THR A N 1
ATOM 2110 C CA . THR A 1 266 ? 14.670 -26.831 -32.018 1.00 80.50 266 THR A CA 1
ATOM 2111 C C . THR A 1 266 ? 14.818 -26.268 -33.433 1.00 80.50 266 THR A C 1
ATOM 2113 O O . THR A 1 266 ? 15.941 -26.018 -33.863 1.00 80.50 266 THR A O 1
ATOM 2116 N N . ALA A 1 267 ? 13.704 -25.991 -34.122 1.00 80.44 267 ALA A N 1
ATOM 2117 C CA . ALA A 1 267 ? 13.702 -25.425 -35.470 1.00 80.44 267 ALA A CA 1
ATOM 2118 C C . ALA A 1 267 ? 14.339 -24.025 -35.519 1.00 80.44 267 ALA A C 1
ATOM 2120 O O . ALA A 1 267 ? 15.173 -23.762 -36.380 1.00 80.44 267 ALA A O 1
ATOM 2121 N N . GLU A 1 268 ? 14.022 -23.151 -34.559 1.00 83.50 268 GLU A N 1
ATOM 2122 C CA . GLU A 1 268 ? 14.622 -21.811 -34.460 1.00 83.50 268 GLU A CA 1
ATOM 2123 C C . GLU A 1 268 ? 16.122 -21.873 -34.158 1.00 83.50 268 GLU A C 1
ATOM 2125 O O . GLU A 1 268 ? 16.900 -21.111 -34.731 1.00 83.50 268 GLU A O 1
ATOM 2130 N N . ARG A 1 269 ? 16.555 -22.814 -33.308 1.00 80.06 269 ARG A N 1
ATOM 2131 C CA . ARG A 1 269 ? 17.982 -23.033 -33.032 1.00 80.06 269 ARG A CA 1
ATOM 2132 C C . ARG A 1 269 ? 18.728 -23.485 -34.293 1.00 80.06 269 ARG A C 1
ATOM 2134 O O . ARG A 1 269 ? 19.790 -22.945 -34.585 1.00 80.06 269 ARG A O 1
ATOM 2141 N N . HIS A 1 270 ? 18.143 -24.404 -35.066 1.00 76.50 270 HIS A N 1
ATOM 2142 C CA . HIS A 1 270 ? 18.694 -24.861 -36.349 1.00 76.50 270 HIS A CA 1
ATOM 2143 C C . HIS A 1 270 ? 18.745 -23.735 -37.390 1.00 76.50 270 HIS A C 1
ATOM 2145 O O . HIS A 1 270 ? 19.736 -23.594 -38.102 1.00 76.50 270 HIS A O 1
ATOM 2151 N N . ALA A 1 271 ? 17.697 -22.911 -37.462 1.00 78.06 271 ALA A N 1
ATOM 2152 C CA . ALA A 1 271 ? 17.628 -21.766 -38.365 1.00 78.06 271 ALA A CA 1
ATOM 2153 C C . ALA A 1 271 ? 18.666 -20.687 -38.018 1.00 78.06 271 ALA A C 1
ATOM 2155 O O . ALA A 1 271 ? 19.289 -20.112 -38.912 1.00 78.06 271 ALA A O 1
ATOM 2156 N N . ARG A 1 272 ? 18.876 -20.428 -36.721 1.00 73.25 272 ARG A N 1
ATOM 2157 C CA . ARG A 1 272 ? 19.829 -19.429 -36.224 1.00 73.25 272 ARG A CA 1
ATOM 2158 C C . ARG A 1 272 ? 21.283 -19.876 -36.368 1.00 73.25 272 ARG A C 1
ATOM 2160 O O . ARG A 1 272 ? 22.135 -19.032 -36.645 1.00 73.25 272 ARG A O 1
ATOM 2167 N N . ASN A 1 273 ? 21.570 -21.162 -36.165 1.00 72.06 273 ASN A N 1
ATOM 2168 C CA . ASN A 1 273 ? 22.915 -21.714 -36.302 1.00 72.06 273 ASN A CA 1
ATOM 2169 C C . ASN A 1 273 ? 22.894 -23.108 -36.965 1.00 72.06 273 ASN A C 1
ATOM 2171 O O . ASN A 1 273 ? 22.850 -24.130 -36.275 1.00 72.06 273 ASN A O 1
ATOM 2175 N N . PRO A 1 274 ? 22.939 -23.172 -38.310 1.00 61.06 274 PRO A N 1
ATOM 2176 C CA . PRO A 1 274 ? 22.855 -24.435 -39.048 1.00 61.06 274 PRO A CA 1
ATOM 2177 C C . PRO A 1 274 ? 24.012 -25.407 -38.769 1.00 61.06 274 PRO A C 1
ATOM 2179 O O . PRO A 1 274 ? 23.867 -26.603 -39.011 1.00 61.06 274 PRO A O 1
ATOM 2182 N N . GLU A 1 275 ? 25.157 -24.917 -38.279 1.00 53.78 275 GLU A N 1
ATOM 2183 C CA . GLU A 1 275 ? 26.344 -25.742 -38.010 1.00 53.78 275 GLU A CA 1
ATOM 2184 C C . GLU A 1 275 ? 26.268 -26.448 -36.640 1.00 53.78 275 GLU A C 1
ATOM 2186 O O . GLU A 1 275 ? 26.556 -27.641 -36.566 1.00 53.78 275 GLU A O 1
ATOM 2191 N N . GLU A 1 276 ? 25.765 -25.781 -35.591 1.00 48.62 276 GLU A N 1
ATOM 2192 C CA . GLU A 1 276 ? 25.556 -26.372 -34.246 1.00 48.62 276 GLU A CA 1
ATOM 2193 C C . GLU A 1 276 ? 24.477 -27.470 -34.226 1.00 48.62 276 GLU A C 1
ATOM 2195 O O . GLU A 1 276 ? 24.532 -28.411 -33.438 1.00 48.62 276 GLU A O 1
ATOM 2200 N N . ALA A 1 277 ? 23.496 -27.386 -35.124 1.00 46.84 277 ALA A N 1
ATOM 2201 C CA . ALA A 1 277 ? 22.430 -28.375 -35.281 1.00 46.84 277 ALA A CA 1
ATOM 2202 C C . ALA A 1 277 ? 22.916 -29.772 -35.711 1.00 46.84 277 ALA A C 1
ATOM 2204 O O . ALA A 1 277 ? 22.257 -30.780 -35.453 1.00 46.84 277 ALA A O 1
ATOM 2205 N N . SER A 1 278 ? 24.067 -29.836 -36.382 1.00 43.19 278 SER A N 1
ATOM 2206 C CA . SER A 1 278 ? 24.612 -31.081 -36.928 1.00 43.19 278 SER A CA 1
ATOM 2207 C C . SER A 1 278 ? 25.346 -31.947 -35.893 1.00 43.19 278 SER A C 1
ATOM 2209 O O . SER A 1 278 ? 25.654 -33.104 -36.176 1.00 43.19 278 SER A O 1
ATOM 2211 N N . GLU A 1 279 ? 25.577 -31.433 -34.680 1.00 42.59 279 GLU A N 1
ATOM 2212 C CA . GLU A 1 279 ? 26.364 -32.111 -33.638 1.00 42.59 279 GLU A CA 1
ATOM 2213 C C . GLU A 1 279 ? 25.569 -33.114 -32.778 1.00 42.59 279 GLU A C 1
ATOM 2215 O O . GLU A 1 279 ? 26.153 -33.799 -31.942 1.00 42.59 279 GLU A O 1
ATOM 2220 N N . VAL A 1 280 ? 24.257 -33.277 -33.000 1.00 41.75 280 VAL A N 1
ATOM 2221 C CA . VAL A 1 280 ? 23.421 -34.237 -32.238 1.00 41.75 280 VAL A CA 1
ATOM 2222 C C . VAL A 1 280 ? 23.267 -35.600 -32.946 1.00 41.75 280 VAL A C 1
ATOM 2224 O O . VAL A 1 280 ? 22.648 -36.516 -32.411 1.00 41.75 280 VAL A O 1
ATOM 2227 N N . ALA A 1 281 ? 23.870 -35.798 -34.124 1.00 36.69 281 ALA A N 1
ATOM 2228 C CA . ALA A 1 281 ? 23.897 -37.099 -34.800 1.00 36.69 281 ALA A CA 1
ATOM 2229 C C . ALA A 1 281 ? 25.284 -37.767 -34.667 1.00 36.69 281 ALA A C 1
ATOM 2231 O O . ALA A 1 281 ? 26.297 -37.092 -34.865 1.00 36.69 281 ALA A O 1
ATOM 2232 N N . PRO A 1 282 ? 25.376 -39.081 -34.364 1.00 35.94 282 PRO A N 1
ATOM 2233 C CA . PRO A 1 282 ? 26.663 -39.755 -34.217 1.00 35.94 282 PRO A CA 1
ATOM 2234 C C . PRO A 1 282 ? 27.475 -39.657 -35.517 1.00 35.94 282 PRO A C 1
ATOM 2236 O O . PRO A 1 282 ? 27.044 -40.085 -36.589 1.00 35.94 282 PRO A O 1
ATOM 2239 N N . GLN A 1 283 ? 28.654 -39.043 -35.399 1.00 40.09 283 GLN A N 1
ATOM 2240 C CA . GLN A 1 283 ? 29.548 -38.691 -36.497 1.00 40.09 283 GLN A CA 1
ATOM 2241 C C . GLN A 1 283 ? 29.968 -39.904 -37.335 1.00 40.09 283 GLN A C 1
ATOM 2243 O O . GLN A 1 283 ? 30.568 -40.853 -36.834 1.00 40.09 283 GLN A O 1
ATOM 2248 N N . SER A 1 284 ? 29.771 -39.806 -38.650 1.00 45.31 284 SER A N 1
ATOM 2249 C CA . SER A 1 284 ? 30.599 -40.518 -39.632 1.00 45.31 284 SER A CA 1
ATOM 2250 C C . SER A 1 284 ? 30.609 -39.815 -40.993 1.00 45.31 284 SER A C 1
ATOM 2252 O O . SER A 1 284 ? 30.198 -40.394 -41.992 1.00 45.31 284 SER A O 1
ATOM 2254 N N . GLN A 1 285 ? 31.083 -38.565 -41.096 1.00 45.09 285 GLN A N 1
ATOM 2255 C CA . GLN A 1 285 ? 31.300 -37.956 -42.420 1.00 45.09 285 GLN A CA 1
ATOM 2256 C C . GLN A 1 285 ? 32.615 -37.173 -42.521 1.00 45.09 285 GLN A C 1
ATOM 2258 O O . GLN A 1 285 ? 32.956 -36.353 -41.674 1.00 45.09 285 GLN A O 1
ATOM 2263 N N . ARG A 1 286 ? 33.368 -37.481 -43.588 1.00 43.88 286 ARG A N 1
ATOM 2264 C CA . ARG A 1 286 ? 34.627 -36.835 -43.995 1.00 43.88 286 ARG A CA 1
ATOM 2265 C C . ARG A 1 286 ? 34.408 -35.339 -44.277 1.00 43.88 286 ARG A C 1
ATOM 2267 O O . ARG A 1 286 ? 33.337 -34.984 -44.765 1.00 43.88 286 ARG A O 1
ATOM 2274 N N . PRO A 1 287 ? 35.416 -34.472 -44.061 1.00 42.44 287 PRO A N 1
ATOM 2275 C CA . PRO A 1 287 ? 35.248 -33.032 -44.223 1.00 42.44 287 PRO A CA 1
ATOM 2276 C C . PRO A 1 287 ? 34.927 -32.651 -45.674 1.00 42.44 287 PRO A C 1
ATOM 2278 O O . PRO A 1 287 ? 35.615 -33.047 -46.619 1.00 42.44 287 PRO A O 1
ATOM 2281 N N . THR A 1 288 ? 33.871 -31.857 -45.840 1.00 50.09 288 THR A N 1
ATOM 2282 C CA . THR A 1 288 ? 33.425 -31.333 -47.132 1.00 50.09 288 THR A CA 1
ATOM 2283 C C . THR A 1 288 ? 34.437 -30.307 -47.666 1.00 50.09 288 THR A C 1
ATOM 2285 O O . THR A 1 288 ? 34.805 -29.387 -46.932 1.00 50.09 288 THR A O 1
ATOM 2288 N N . PRO A 1 289 ? 34.885 -30.400 -48.934 1.00 59.06 289 PRO A N 1
ATOM 2289 C CA . PRO A 1 289 ? 35.873 -29.476 -49.490 1.00 59.06 289 PRO A CA 1
ATOM 2290 C C . PRO A 1 289 ? 35.401 -28.014 -49.490 1.00 59.06 289 PRO A C 1
ATOM 2292 O O . PRO A 1 289 ? 34.252 -27.724 -49.830 1.00 59.06 289 PRO A O 1
ATOM 2295 N N . PHE A 1 290 ? 36.325 -27.094 -49.191 1.00 50.44 290 PHE A N 1
ATOM 2296 C CA . PHE A 1 290 ? 36.134 -25.637 -49.089 1.00 50.44 290 PHE A CA 1
ATOM 2297 C C . PHE A 1 290 ? 35.275 -25.018 -50.210 1.00 50.44 290 PHE A C 1
ATOM 2299 O O . PHE A 1 290 ? 34.380 -24.219 -49.940 1.00 50.44 290 PHE A O 1
ATOM 2306 N N . TRP A 1 291 ? 35.467 -25.444 -51.461 1.00 47.44 291 TRP A N 1
ATOM 2307 C CA . TRP A 1 291 ? 34.729 -24.907 -52.609 1.00 47.44 291 TRP A CA 1
ATOM 2308 C C . TRP A 1 291 ? 33.226 -25.212 -52.582 1.00 47.44 291 TRP A C 1
ATOM 2310 O O . TRP A 1 291 ? 32.438 -24.382 -53.031 1.00 47.44 291 TRP A O 1
ATOM 2320 N N . LYS A 1 292 ? 32.800 -26.338 -51.987 1.00 50.59 292 LYS A N 1
ATOM 2321 C CA . LYS A 1 292 ? 31.367 -26.644 -51.826 1.00 50.59 292 LYS A CA 1
ATOM 2322 C C . LYS A 1 292 ? 30.693 -25.717 -50.807 1.00 50.59 292 LYS A C 1
ATOM 2324 O O . LYS A 1 292 ? 29.587 -25.259 -51.084 1.00 50.59 292 LYS A O 1
ATOM 2329 N N . ARG A 1 293 ? 31.376 -25.376 -49.701 1.00 54.53 293 ARG A N 1
ATOM 2330 C CA . ARG A 1 293 ? 30.915 -24.379 -48.705 1.00 54.53 293 ARG A CA 1
ATOM 2331 C C . ARG A 1 293 ? 30.761 -22.985 -49.318 1.00 54.53 293 ARG A C 1
ATOM 2333 O O . ARG A 1 293 ? 29.809 -22.273 -49.013 1.00 54.53 293 ARG A O 1
ATOM 2340 N N . LEU A 1 294 ? 31.670 -22.614 -50.219 1.00 45.28 294 LEU A N 1
ATOM 2341 C CA . LEU A 1 294 ? 31.614 -21.326 -50.910 1.00 45.28 294 LEU A CA 1
ATOM 2342 C C . LEU A 1 294 ? 30.422 -21.264 -51.876 1.00 45.28 294 LEU A C 1
ATOM 2344 O O . LEU A 1 294 ? 29.681 -20.288 -51.887 1.00 45.28 294 LEU A O 1
ATOM 2348 N N . THR A 1 295 ? 30.164 -22.338 -52.628 1.00 45.50 295 THR A N 1
ATOM 2349 C CA . THR A 1 295 ? 29.034 -22.377 -53.572 1.00 45.50 295 THR A CA 1
ATOM 2350 C C . THR A 1 295 ? 27.662 -22.450 -52.899 1.00 45.50 295 THR A C 1
ATOM 2352 O O . THR A 1 295 ? 26.694 -21.952 -53.468 1.00 45.50 295 THR A O 1
ATOM 2355 N N . SER A 1 296 ? 27.551 -23.018 -51.690 1.00 49.16 296 SER A N 1
ATOM 2356 C CA . SER A 1 296 ? 26.289 -23.022 -50.932 1.00 49.16 296 SER A CA 1
ATOM 2357 C C . SER A 1 296 ? 25.923 -21.643 -50.382 1.00 49.16 296 SER A C 1
ATOM 2359 O O . SER A 1 296 ? 24.741 -21.335 -50.281 1.00 49.16 296 SER A O 1
ATOM 2361 N N . ALA A 1 297 ? 26.914 -20.791 -50.091 1.00 47.22 297 ALA A N 1
ATOM 2362 C CA . ALA A 1 297 ? 26.681 -19.407 -49.673 1.00 47.22 297 ALA A CA 1
ATOM 2363 C C . ALA A 1 297 ? 26.125 -18.528 -50.812 1.00 47.22 297 ALA A C 1
ATOM 2365 O O . ALA A 1 297 ? 25.373 -17.596 -50.554 1.00 47.22 297 ALA A O 1
ATOM 2366 N N . PHE A 1 298 ? 26.441 -18.857 -52.071 1.00 42.62 298 PHE A N 1
ATOM 2367 C CA . PHE A 1 298 ? 25.984 -18.118 -53.257 1.00 42.62 298 PHE A CA 1
ATOM 2368 C C . PHE A 1 298 ? 24.655 -18.618 -53.851 1.00 42.62 298 PHE A C 1
ATOM 2370 O O . PHE A 1 298 ? 24.137 -18.000 -54.776 1.00 42.62 298 PHE A O 1
ATOM 2377 N N . ARG A 1 299 ? 24.096 -19.729 -53.351 1.00 44.25 299 ARG A N 1
ATOM 2378 C CA . ARG A 1 299 ? 22.884 -20.372 -53.900 1.00 44.25 299 ARG A CA 1
ATOM 2379 C C . ARG A 1 299 ? 21.611 -20.163 -53.074 1.00 44.25 299 ARG A C 1
ATOM 2381 O O . ARG A 1 299 ? 20.623 -20.841 -53.342 1.00 44.25 299 ARG A O 1
ATOM 2388 N N . ARG A 1 300 ? 21.605 -19.252 -52.092 1.00 42.06 300 ARG A N 1
ATOM 2389 C CA . ARG A 1 300 ? 20.365 -18.871 -51.396 1.00 42.06 300 ARG A CA 1
ATOM 2390 C C . ARG A 1 300 ? 19.434 -18.154 -52.376 1.00 42.06 300 ARG A C 1
ATOM 2392 O O . ARG A 1 300 ? 19.682 -17.019 -52.764 1.00 42.06 300 ARG A O 1
ATOM 2399 N N . THR A 1 301 ? 18.410 -18.870 -52.824 1.00 43.41 301 THR A N 1
ATOM 2400 C CA . THR A 1 301 ? 17.292 -18.348 -53.609 1.00 43.41 301 THR A CA 1
ATOM 2401 C C . THR A 1 301 ? 16.292 -17.633 -52.702 1.00 43.41 301 THR A C 1
ATOM 2403 O O . THR A 1 301 ? 16.047 -18.065 -51.578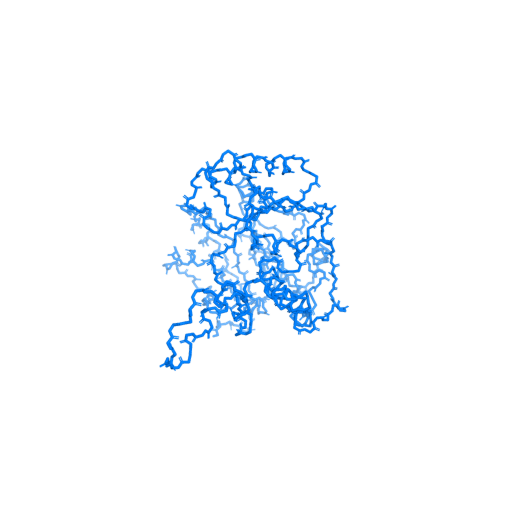 1.00 43.41 301 THR A O 1
ATOM 2406 N N . GLN A 1 302 ? 15.709 -16.569 -53.245 1.00 41.84 302 GLN A N 1
ATOM 2407 C CA . GLN A 1 302 ? 14.880 -15.544 -52.602 1.00 41.84 302 GLN A CA 1
ATOM 2408 C C . GLN A 1 302 ? 13.660 -16.077 -51.812 1.00 41.84 302 GLN A C 1
ATOM 2410 O O . GLN A 1 302 ? 13.296 -15.480 -50.808 1.00 41.84 302 GLN A O 1
ATOM 2415 N N . ASP A 1 303 ? 13.095 -17.233 -52.182 1.00 38.84 303 ASP A N 1
ATOM 2416 C CA . ASP A 1 303 ? 11.895 -17.800 -51.531 1.00 38.84 303 ASP A CA 1
ATOM 2417 C C . ASP A 1 303 ? 12.181 -18.557 -50.215 1.00 38.84 303 ASP A C 1
ATOM 2419 O O . ASP A 1 303 ? 11.275 -18.818 -49.426 1.00 38.84 303 ASP A O 1
ATOM 2423 N N . ALA A 1 304 ? 13.441 -18.924 -49.946 1.00 42.41 304 ALA A N 1
ATOM 2424 C CA . ALA A 1 304 ? 13.828 -19.602 -48.702 1.00 42.41 304 ALA A CA 1
ATOM 2425 C C . ALA A 1 304 ? 14.075 -18.627 -47.534 1.00 42.41 304 ALA A C 1
ATOM 2427 O O . ALA A 1 304 ? 14.130 -19.060 -46.381 1.00 42.41 304 ALA A O 1
ATOM 2428 N N . ASP A 1 305 ? 14.225 -17.330 -47.825 1.00 48.06 305 ASP A N 1
ATOM 2429 C CA . ASP A 1 305 ? 14.467 -16.293 -46.817 1.00 48.06 305 ASP A CA 1
ATOM 2430 C C . ASP A 1 305 ? 13.169 -15.860 -46.109 1.00 48.06 305 ASP A C 1
ATOM 2432 O O . ASP A 1 305 ? 13.212 -15.617 -44.908 1.00 48.06 305 ASP A O 1
ATOM 2436 N N . GLU A 1 306 ? 12.000 -15.860 -46.768 1.00 47.50 306 GLU A N 1
ATOM 2437 C CA . GLU A 1 306 ? 10.735 -15.410 -46.145 1.00 47.50 306 GLU A CA 1
ATOM 2438 C C . GLU A 1 306 ? 10.267 -16.315 -44.991 1.00 47.50 306 GLU A C 1
ATOM 2440 O O . GLU A 1 306 ? 9.865 -15.832 -43.930 1.00 47.50 306 GLU A O 1
ATOM 2445 N N . GLY A 1 307 ? 10.367 -17.639 -45.153 1.00 52.50 307 GLY A N 1
ATOM 2446 C CA . GLY A 1 307 ? 10.014 -18.598 -44.098 1.00 52.50 307 GLY A CA 1
ATOM 2447 C C . GLY A 1 307 ? 11.008 -18.610 -42.930 1.00 52.50 307 GLY A C 1
ATOM 2448 O O . GLY A 1 307 ? 10.619 -18.844 -41.785 1.00 52.50 307 GLY A O 1
ATOM 2449 N N . LEU A 1 308 ? 12.286 -18.323 -43.203 1.00 55.06 308 LEU A N 1
ATOM 2450 C CA . LEU A 1 308 ? 13.344 -18.247 -42.193 1.00 55.06 308 LEU A CA 1
ATOM 2451 C C . LEU A 1 308 ? 13.251 -16.944 -41.383 1.00 55.06 308 LEU A C 1
ATOM 2453 O O . LEU A 1 308 ? 13.370 -16.978 -40.155 1.00 55.06 308 LEU A O 1
ATOM 2457 N N . ASP A 1 309 ? 12.983 -15.818 -42.052 1.00 62.03 309 ASP A N 1
ATOM 2458 C CA . ASP A 1 309 ? 12.741 -14.526 -41.405 1.00 62.03 309 ASP A CA 1
ATOM 2459 C C . ASP A 1 309 ? 11.444 -14.548 -40.586 1.00 62.03 309 ASP A C 1
ATOM 2461 O O . ASP A 1 309 ? 11.427 -14.030 -39.469 1.00 62.03 309 ASP A O 1
ATOM 2465 N N . SER A 1 310 ? 10.387 -15.212 -41.070 1.00 65.00 310 SER A N 1
ATOM 2466 C CA . SER A 1 310 ? 9.140 -15.403 -40.315 1.00 65.00 310 SER A CA 1
ATOM 2467 C C . SER A 1 310 ? 9.349 -16.250 -39.050 1.00 65.00 310 SER A C 1
ATOM 2469 O O . SER A 1 310 ? 8.919 -15.851 -37.964 1.00 65.00 310 SER A O 1
ATOM 2471 N N . LEU A 1 311 ? 10.078 -17.370 -39.152 1.00 70.12 311 LEU A N 1
ATOM 2472 C CA . LEU A 1 311 ? 10.366 -18.250 -38.013 1.00 70.12 311 LEU A CA 1
ATOM 2473 C C . LEU A 1 311 ? 11.179 -17.534 -36.922 1.00 70.12 311 LEU A C 1
ATOM 2475 O O . LEU A 1 311 ? 10.882 -17.661 -35.734 1.00 70.12 311 LEU A O 1
ATOM 2479 N N . LEU A 1 312 ? 12.202 -16.767 -37.308 1.00 78.69 312 LEU A N 1
ATOM 2480 C CA . LEU A 1 312 ? 13.015 -16.010 -36.353 1.00 78.69 312 LEU A CA 1
ATOM 2481 C C . LEU A 1 312 ? 12.288 -14.761 -35.831 1.00 78.69 312 LEU A C 1
ATOM 2483 O O . LEU A 1 312 ? 12.533 -14.363 -34.692 1.00 78.69 312 LEU A O 1
ATOM 2487 N N . SER A 1 313 ? 11.376 -14.162 -36.602 1.00 82.00 313 SER A N 1
ATOM 2488 C CA . SER A 1 313 ? 10.563 -13.023 -36.153 1.00 82.00 313 SER A CA 1
ATOM 2489 C C . SER A 1 313 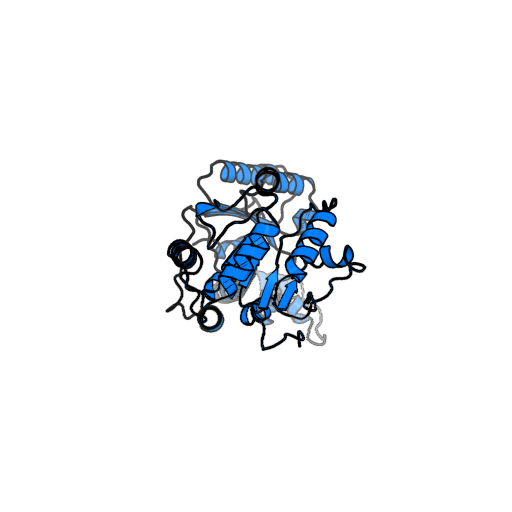? 9.685 -13.384 -34.953 1.00 82.00 313 SER A C 1
ATOM 2491 O O . SER A 1 313 ? 9.679 -12.655 -33.961 1.00 82.00 313 SER A O 1
ATOM 2493 N N . GLU A 1 314 ? 9.034 -14.552 -34.959 1.00 84.88 314 GLU A N 1
ATOM 2494 C CA . GLU A 1 314 ? 8.241 -15.002 -33.805 1.00 84.88 314 GLU A CA 1
ATOM 2495 C C . GLU A 1 314 ? 9.103 -15.225 -32.552 1.00 84.88 314 GLU A C 1
ATOM 2497 O O . GLU A 1 314 ? 8.681 -14.920 -31.435 1.00 84.88 314 GLU A O 1
ATOM 2502 N N . MET A 1 315 ? 10.352 -15.672 -32.713 1.00 87.56 315 MET A N 1
ATOM 2503 C CA . MET A 1 315 ? 11.312 -15.736 -31.607 1.00 87.56 315 MET A CA 1
ATOM 2504 C C . MET A 1 315 ? 11.611 -14.343 -31.028 1.00 87.56 315 MET A C 1
ATOM 2506 O O . MET A 1 315 ? 11.563 -14.172 -29.806 1.00 87.56 315 MET A O 1
ATOM 2510 N N . TYR A 1 316 ? 11.890 -13.342 -31.871 1.00 88.62 316 TYR A N 1
ATOM 2511 C CA . TYR A 1 316 ? 12.132 -11.966 -31.416 1.00 88.62 316 TYR A CA 1
ATOM 2512 C C . TYR A 1 316 ? 10.895 -11.343 -30.762 1.00 88.62 316 TYR A C 1
ATOM 2514 O O . TYR A 1 316 ? 11.026 -10.678 -29.734 1.00 88.62 316 TYR A O 1
ATOM 2522 N N . LYS A 1 317 ? 9.698 -11.623 -31.280 1.00 89.38 317 LYS A N 1
ATOM 2523 C CA . LYS A 1 317 ? 8.422 -11.183 -30.706 1.00 89.38 317 LYS A CA 1
ATOM 2524 C C . LYS A 1 317 ? 8.191 -11.748 -29.306 1.00 89.38 317 LYS A C 1
ATOM 2526 O O . LYS A 1 317 ? 7.827 -11.004 -28.395 1.00 89.38 317 LYS A O 1
ATOM 2531 N N . ARG A 1 318 ? 8.444 -13.046 -29.097 1.00 89.44 318 ARG A N 1
ATOM 2532 C CA . ARG A 1 318 ? 8.341 -13.672 -27.764 1.00 89.44 318 ARG A CA 1
ATOM 2533 C C . ARG A 1 318 ? 9.359 -13.095 -26.791 1.00 89.44 318 ARG A C 1
ATOM 2535 O O . ARG A 1 318 ? 9.021 -12.838 -25.638 1.00 89.44 318 ARG A O 1
ATOM 2542 N N . GLU A 1 319 ? 10.587 -12.860 -27.247 1.00 89.19 319 GLU A N 1
ATOM 2543 C CA . GLU A 1 319 ? 11.609 -12.230 -26.413 1.00 89.19 319 GLU A CA 1
ATOM 2544 C C . GLU A 1 319 ? 11.244 -10.784 -26.059 1.00 89.19 319 GLU A C 1
ATOM 2546 O O . GLU A 1 319 ? 11.430 -10.376 -24.913 1.00 89.19 319 GLU A O 1
ATOM 2551 N N . TYR A 1 320 ? 10.687 -10.025 -27.005 1.00 91.44 320 TYR A N 1
ATOM 2552 C CA . TYR A 1 320 ? 10.185 -8.680 -26.748 1.00 91.44 320 TYR A CA 1
ATOM 2553 C C . TYR A 1 320 ? 9.100 -8.715 -25.672 1.00 91.44 320 TYR A C 1
ATOM 2555 O O . TYR A 1 320 ? 9.239 -8.052 -24.644 1.00 91.44 320 TYR A O 1
ATOM 2563 N N . ARG A 1 321 ? 8.084 -9.571 -25.849 1.00 90.56 321 ARG A N 1
ATOM 2564 C CA . ARG A 1 321 ? 6.986 -9.731 -24.887 1.00 90.56 321 ARG A CA 1
ATOM 2565 C C . ARG A 1 321 ? 7.473 -10.185 -23.512 1.00 90.56 321 ARG A C 1
ATOM 2567 O O . ARG A 1 321 ? 6.955 -9.739 -22.497 1.00 90.56 321 ARG A O 1
ATOM 2574 N N . ARG A 1 322 ? 8.516 -11.012 -23.439 1.00 89.25 322 ARG A N 1
ATOM 2575 C CA . ARG A 1 322 ? 9.135 -11.407 -22.164 1.00 89.25 322 ARG A CA 1
ATOM 2576 C C . ARG A 1 322 ? 9.770 -10.223 -21.425 1.00 89.25 322 ARG A C 1
ATOM 2578 O O . ARG A 1 322 ? 9.789 -10.218 -20.198 1.00 89.25 322 ARG A O 1
ATOM 2585 N N . VAL A 1 323 ? 10.344 -9.263 -22.151 1.00 89.75 323 VAL A N 1
ATOM 2586 C CA . VAL A 1 323 ? 11.032 -8.098 -21.566 1.00 89.75 323 VAL A CA 1
ATOM 2587 C C . VAL A 1 323 ? 10.062 -6.951 -21.272 1.00 89.75 323 VAL A C 1
ATOM 2589 O O . VAL A 1 323 ? 10.199 -6.302 -20.239 1.00 89.75 323 VAL A O 1
ATOM 2592 N N . PHE A 1 324 ? 9.100 -6.701 -22.161 1.00 90.69 324 PHE A N 1
ATOM 2593 C CA . PHE A 1 324 ? 8.248 -5.507 -22.147 1.00 90.69 324 PHE A CA 1
ATOM 2594 C C . PHE A 1 324 ? 6.751 -5.801 -21.963 1.00 90.69 324 PHE A C 1
ATOM 2596 O O . PHE A 1 324 ? 5.952 -4.866 -21.872 1.00 90.69 324 PHE A O 1
ATOM 2603 N N . GLY A 1 325 ? 6.349 -7.072 -21.892 1.00 88.88 325 GLY A N 1
ATOM 2604 C CA . GLY A 1 325 ? 4.941 -7.460 -21.925 1.00 88.88 325 GLY A CA 1
ATOM 2605 C C . GLY A 1 325 ? 4.286 -7.001 -23.225 1.00 88.88 325 GLY A C 1
ATOM 2606 O O . GLY A 1 325 ? 4.871 -7.113 -24.300 1.00 88.88 325 GLY A O 1
ATOM 2607 N N . ASP A 1 326 ? 3.095 -6.429 -23.099 1.00 85.88 326 ASP A N 1
ATOM 2608 C CA . ASP A 1 326 ? 2.338 -5.850 -24.213 1.00 85.88 326 ASP A CA 1
ATOM 2609 C C . ASP A 1 326 ? 2.594 -4.339 -24.377 1.00 85.88 326 ASP A C 1
ATOM 2611 O O . ASP A 1 326 ? 1.840 -3.630 -25.044 1.00 85.88 326 ASP A O 1
ATOM 2615 N N . SER A 1 327 ? 3.664 -3.820 -23.760 1.00 88.81 327 SER A N 1
ATOM 2616 C CA . SER A 1 327 ? 4.036 -2.411 -23.901 1.00 88.81 327 SER A CA 1
ATOM 2617 C C . SER A 1 327 ? 4.391 -2.086 -25.347 1.00 88.81 327 SER A C 1
ATOM 2619 O O . SER A 1 327 ? 5.030 -2.874 -26.034 1.00 88.81 327 SER A O 1
ATOM 2621 N N . GLN A 1 328 ? 4.023 -0.885 -25.776 1.00 90.00 328 GLN A N 1
ATOM 2622 C CA . GLN A 1 328 ? 4.442 -0.290 -27.040 1.00 90.00 328 GLN A CA 1
ATOM 2623 C C . GLN A 1 328 ? 4.910 1.146 -26.787 1.00 90.00 328 GLN A C 1
ATOM 2625 O O . GLN A 1 328 ? 4.510 1.768 -25.789 1.00 90.00 328 GLN A O 1
ATOM 2630 N N . PHE A 1 329 ? 5.761 1.657 -27.676 1.00 93.06 329 PHE A N 1
ATOM 2631 C CA . PHE A 1 329 ? 6.352 2.991 -27.580 1.00 93.06 329 PHE A CA 1
ATOM 2632 C C . PHE A 1 329 ? 6.027 3.826 -28.819 1.00 93.06 329 PHE A C 1
ATOM 2634 O O . PHE A 1 329 ? 6.093 3.334 -29.947 1.00 93.06 329 PHE A O 1
ATOM 2641 N N . ASP A 1 330 ? 5.692 5.097 -28.602 1.00 94.19 330 ASP A N 1
ATOM 2642 C CA . ASP A 1 330 ? 5.365 6.040 -29.679 1.00 94.19 330 ASP A CA 1
ATOM 2643 C C . ASP A 1 330 ? 6.639 6.470 -30.427 1.00 94.19 330 ASP A C 1
ATOM 2645 O O . ASP A 1 330 ? 6.644 6.656 -31.644 1.00 94.19 330 ASP A O 1
ATOM 2649 N N . GLU A 1 331 ? 7.759 6.561 -29.705 1.00 95.25 331 GLU A N 1
ATOM 2650 C CA . GLU A 1 331 ? 9.069 6.893 -30.254 1.00 95.25 331 GLU A CA 1
ATOM 2651 C C . GLU A 1 331 ? 10.138 5.882 -29.832 1.00 95.25 331 GLU A C 1
ATOM 2653 O O . GLU A 1 331 ? 10.146 5.355 -28.720 1.00 95.25 331 GLU A O 1
ATOM 2658 N N . LEU A 1 332 ? 11.095 5.643 -30.730 1.00 95.69 332 LEU A N 1
ATOM 2659 C CA . LEU A 1 332 ? 12.220 4.744 -30.494 1.00 95.69 332 LEU A CA 1
ATOM 2660 C C . LEU A 1 332 ? 13.510 5.377 -31.002 1.00 95.69 332 LEU A C 1
ATOM 2662 O O . LEU A 1 332 ? 13.608 5.738 -32.178 1.00 95.69 332 LEU A O 1
ATOM 2666 N N . VAL A 1 333 ? 14.504 5.463 -30.119 1.00 96.12 333 VAL A N 1
ATOM 2667 C CA . VAL A 1 333 ? 15.844 5.989 -30.400 1.00 96.12 333 VAL A CA 1
ATOM 2668 C C . VAL A 1 333 ? 16.860 4.886 -30.142 1.00 96.12 333 VAL A C 1
ATOM 2670 O O . VAL A 1 333 ? 17.072 4.483 -29.003 1.00 96.12 333 VAL A O 1
ATOM 2673 N N . MET A 1 334 ? 17.509 4.380 -31.190 1.00 94.31 334 MET A N 1
ATOM 2674 C CA . MET A 1 334 ? 18.505 3.316 -31.038 1.00 94.31 334 MET A CA 1
ATOM 2675 C C . MET A 1 334 ? 19.911 3.835 -30.781 1.00 94.31 334 MET A C 1
ATOM 2677 O O . MET A 1 334 ? 20.349 4.820 -31.376 1.00 94.31 334 MET A O 1
ATOM 2681 N N . PHE A 1 335 ? 20.661 3.081 -29.977 1.00 94.12 335 PHE A N 1
ATOM 2682 C CA . PHE A 1 335 ? 22.091 3.287 -29.825 1.00 94.12 335 PHE A CA 1
ATOM 2683 C C . PHE A 1 335 ? 22.826 3.134 -31.172 1.00 94.12 335 PHE A C 1
ATOM 2685 O O . PHE A 1 335 ? 22.633 2.131 -31.879 1.00 94.12 335 PHE A O 1
ATOM 2692 N N . PRO A 1 336 ? 23.699 4.088 -31.548 1.00 88.31 336 PRO A N 1
ATOM 2693 C CA . PRO A 1 336 ? 24.450 4.002 -32.793 1.00 88.31 336 PRO A CA 1
ATOM 2694 C C . PRO A 1 336 ? 25.343 2.757 -32.845 1.00 88.31 336 PRO A C 1
ATOM 2696 O O . PRO A 1 336 ? 26.226 2.572 -32.013 1.00 88.31 336 PRO A O 1
ATOM 2699 N N . GLY A 1 337 ? 25.165 1.928 -33.875 1.00 82.50 337 GLY A N 1
ATOM 2700 C CA . GLY A 1 337 ? 25.935 0.688 -34.035 1.00 82.50 337 GLY A CA 1
ATOM 2701 C C . GLY A 1 337 ? 25.329 -0.530 -33.333 1.00 82.50 337 GLY A C 1
ATOM 2702 O O . GLY A 1 337 ? 26.012 -1.544 -33.196 1.00 82.50 337 GLY A O 1
ATOM 2703 N N . ALA A 1 338 ? 24.056 -0.463 -32.927 1.00 85.06 338 ALA A N 1
ATOM 2704 C CA . ALA A 1 338 ? 23.309 -1.621 -32.446 1.00 85.06 338 ALA A CA 1
ATOM 2705 C C . ALA A 1 338 ? 23.449 -2.826 -33.402 1.00 85.06 338 ALA A C 1
ATOM 2707 O O . ALA A 1 338 ? 23.301 -2.700 -34.624 1.00 85.06 338 ALA A O 1
ATOM 2708 N N . SER A 1 339 ? 23.744 -4.000 -32.835 1.00 85.31 339 SER A N 1
ATOM 2709 C CA . SER A 1 339 ? 23.873 -5.246 -33.598 1.00 85.31 339 SER A CA 1
ATOM 2710 C C . SER A 1 339 ? 22.540 -5.664 -34.229 1.00 85.31 339 SER A C 1
ATOM 2712 O O . SER A 1 339 ? 21.474 -5.201 -33.823 1.00 85.31 339 SER A O 1
ATOM 2714 N N . HIS A 1 340 ? 22.592 -6.576 -35.205 1.00 84.31 340 HIS A N 1
ATOM 2715 C CA . HIS A 1 340 ? 21.393 -7.095 -35.873 1.00 84.31 340 HIS A CA 1
ATOM 2716 C C . HIS A 1 340 ? 20.363 -7.658 -34.880 1.00 84.31 340 HIS A C 1
ATOM 2718 O O . HIS A 1 340 ? 19.177 -7.384 -35.004 1.00 84.31 340 HIS A O 1
ATOM 2724 N N . PHE A 1 341 ? 20.835 -8.344 -33.834 1.00 86.06 341 PHE A N 1
ATOM 2725 C CA . PHE A 1 341 ? 19.996 -8.833 -32.741 1.00 86.06 341 PHE A CA 1
ATOM 2726 C C . PHE A 1 341 ? 19.159 -7.720 -32.089 1.00 86.06 341 PHE A C 1
ATOM 2728 O O . PHE A 1 341 ? 17.948 -7.861 -31.955 1.00 86.06 341 PHE A O 1
ATOM 2735 N N . TRP A 1 342 ? 19.791 -6.606 -31.704 1.00 88.31 342 TRP A N 1
ATOM 2736 C CA . TRP A 1 342 ? 19.093 -5.505 -31.034 1.00 88.31 342 TRP A CA 1
ATOM 2737 C C . TRP A 1 342 ? 18.116 -4.796 -31.967 1.00 88.31 342 TRP A C 1
ATOM 2739 O O . TRP A 1 342 ? 17.077 -4.348 -31.500 1.00 88.31 342 TRP A O 1
ATOM 2749 N N . LYS A 1 343 ? 18.436 -4.729 -33.264 1.00 88.81 343 LYS A N 1
ATOM 2750 C CA . LYS A 1 343 ? 17.554 -4.169 -34.293 1.00 88.81 343 LYS A CA 1
ATOM 2751 C C . LYS A 1 343 ? 16.293 -5.011 -34.467 1.00 88.81 343 LYS A C 1
ATOM 2753 O O . LYS A 1 343 ? 15.207 -4.464 -34.360 1.00 88.81 343 LYS A O 1
ATOM 2758 N N . LYS A 1 344 ? 16.440 -6.330 -34.640 1.00 88.31 344 LYS A N 1
ATOM 2759 C CA . LYS A 1 344 ? 15.308 -7.261 -34.767 1.00 88.31 344 LYS A CA 1
ATOM 2760 C C . LYS A 1 344 ? 14.410 -7.256 -33.532 1.00 88.31 344 LYS A C 1
ATOM 2762 O O . LYS A 1 344 ? 13.197 -7.234 -33.651 1.00 88.31 344 LYS A O 1
ATOM 2767 N N . LEU A 1 345 ? 14.992 -7.192 -32.333 1.00 89.44 345 LEU A N 1
ATOM 2768 C CA . LEU A 1 345 ? 14.198 -7.085 -31.107 1.00 89.44 345 LEU A CA 1
ATOM 2769 C C . LEU A 1 345 ? 13.449 -5.737 -31.003 1.00 89.44 345 LEU A C 1
ATOM 2771 O O . LEU A 1 345 ? 12.336 -5.703 -30.487 1.00 89.44 345 LEU A O 1
ATOM 2775 N N . ALA A 1 346 ? 14.034 -4.645 -31.507 1.00 91.31 346 ALA A N 1
ATOM 2776 C CA . ALA A 1 346 ? 13.429 -3.310 -31.512 1.00 91.31 346 ALA A CA 1
ATOM 2777 C C . ALA A 1 346 ? 12.274 -3.151 -32.520 1.00 91.31 346 ALA A C 1
ATOM 2779 O O . ALA A 1 346 ? 11.443 -2.263 -32.339 1.00 91.31 346 ALA A O 1
ATOM 2780 N N . GLU A 1 347 ? 12.190 -3.997 -33.554 1.00 90.00 347 GLU A N 1
ATOM 2781 C CA . GLU A 1 347 ? 11.089 -3.982 -34.537 1.00 90.00 347 GLU A CA 1
ATOM 2782 C C . GLU A 1 347 ? 9.718 -4.202 -33.876 1.00 90.00 347 GLU A C 1
ATOM 2784 O O . GLU A 1 347 ? 8.714 -3.705 -34.372 1.00 90.00 347 GLU A O 1
ATOM 2789 N N . HIS A 1 348 ? 9.678 -4.872 -32.722 1.00 89.88 348 HIS A N 1
ATOM 2790 C CA . HIS A 1 348 ? 8.450 -5.153 -31.973 1.00 89.88 348 HIS A CA 1
ATOM 2791 C C . HIS A 1 348 ? 8.078 -4.076 -30.941 1.00 89.88 348 HIS A C 1
ATOM 2793 O O . HIS A 1 348 ? 7.104 -4.248 -30.211 1.00 89.88 348 HIS A O 1
ATOM 2799 N N . ALA A 1 349 ? 8.867 -2.999 -30.850 1.00 86.75 349 ALA A N 1
ATOM 2800 C CA . ALA A 1 349 ? 8.728 -1.977 -29.817 1.00 86.75 349 ALA A CA 1
ATOM 2801 C C . ALA A 1 349 ? 7.887 -0.763 -30.215 1.00 86.75 349 ALA A C 1
ATOM 2803 O O . ALA A 1 349 ? 7.523 0.032 -29.347 1.00 86.75 349 ALA A O 1
ATOM 2804 N N . ARG A 1 350 ? 7.658 -0.570 -31.514 1.00 80.88 350 ARG A N 1
ATOM 2805 C CA . ARG A 1 350 ? 6.876 0.553 -32.028 1.00 80.88 350 ARG A CA 1
ATOM 2806 C C . ARG A 1 350 ? 5.417 0.150 -32.197 1.00 80.88 350 ARG A C 1
ATOM 2808 O O . ARG A 1 350 ? 5.154 -0.933 -32.714 1.00 80.88 350 ARG A O 1
ATOM 2815 N N . ARG A 1 351 ? 4.529 1.069 -31.800 1.00 66.25 351 ARG A N 1
ATOM 2816 C CA . ARG A 1 351 ? 3.089 1.004 -32.087 1.00 66.25 351 ARG A CA 1
ATOM 2817 C C . ARG A 1 351 ? 2.796 0.864 -33.577 1.00 66.25 351 ARG A C 1
ATOM 2819 O O . ARG A 1 351 ? 3.527 1.487 -34.385 1.00 66.25 351 ARG A O 1
#

Foldseek 3Di:
DQPFDPVFAEEEEEEDFADDPPGGPGPPVVVLVLLVLCVPDRHAYEYADDPVVCVVCVPPDSPRYTYDDPPDDLLNVLVRHQEYEYEQDPVVLSNLLVQHYYEHAHQPVVVCCVPPNHPDDPQQDFHYYDNDSVVVRVVVCVSRVDDDGGDPSSVVNCCVRVVPPPVCPVVCCCCCPVVVDCPPPDDDPPDPAAEEEELEEAADPDPLLVVSLVVQLVVLVVVRYQAEYEYEPCCVVVVVSVVSVVVSPPSYHYFYDYPDDQDADLVLVCLVPVPVNVVVDPDDDDDDDPVVVVVVVVPDDPVVVVVSCVRVLVSLLVVLCVRQNQAAGCYYHYRPPDDPSSVSNCVNRHD

pLDDT: mean 83.29, std 15.93, range [35.94, 98.31]

InterPro domains:
  IPR007554 CDP-glycerol glycerophosphotransferase [PF04464] (2-175)
  IPR043148 CDP-glycerol glycerophosphotransferase, C-terminal domain [G3DSA:3.40.50.12580] (1-165)
  IPR051612 Teichoic Acid Biosynthesis Enzymes [PTHR37316] (3-179)

Sequence (351 aa):
MLGLDPDKKTVLYAPTWRGNKGSARFDAEQLEKDIDSLTKLNANVVFQAHHIMLRHIKDVDYGSIIVPPPSVVTNELLAVVDLLISDYSSIFFDFLATGKPIVHYLYDYDAYAEERGLLLDKSELPGPIVTTSDELVAEVNHLTADMYTPDEKYRRAQAKFAPHDDGHASDRTIRWFLQEDTSETNLIETRKRPSIIFWGGRLDKSKKTRDFLESVRIAAEAGDKDVTLFVAHSVKSNEAAMEQIRKLGLSVSVVARNDYEMAMTTAERHARNPEEASEVAPQSQRPTPFWKRLTSAFRRTQDADEGLDSLLSEMYKREYRRVFGDSQFDELVMFPGASHFWKKLAEHARR

Organism: NCBI:txid1255617

Secondary structure (DSSP, 8-state):
-----TTS-EEEEEPPP--BTTB----HHHHHHHHHHHHTSSSEEEE---TTHHHHSTT---TT-B---TTS-HHHHHHT-SEEEESS-THHHHHHTTT--EEEE-TTHHHHHHHH--SS-GGGSSS-EE-SHHHHHHHHHHHHHS-----HHHHHHHHHH-TT-SS-HHHHHHHHHHH---TT--------S-EEEEEEES--SSHHHHHHHHHHHHHHHH-SSEEEEEEEGGGGG-HHHHHHHHHT-TTEEEEEE-SPPPP--HHHHHHH-TTGGGGGS----PPPPHHHHHHHHT---THHHHHHHHHHHHHHHHHHHHHHTT--BSEEEEPTT--HHHHHHHTTSB-

Radius of gyration: 30.89 Å; chains: 1; bounding box: 61×59×85 Å